Protein AF-A0A7R9ZEH9-F1 (afdb_monomer_lite)

Sequence (355 aa):
QELGYTRFSLVLRGRNPCNYYGPHSRRFGGYYVSCRIKGDGIPRIDGCRQCGGRMRFTSAVNGKSIIVTDVLHWTFGNRHAYFSSPNATAAQINRKFVKSDEILVTLDDLGRKEDSLALAYVHGVDREFEDAGNDWLRAPGRARFGRAGRDFTVFTINARLKLQPGNTYFNRQYLITDQFLNMEDHANEWVDETVADMLTGNDFEGRLVEMWEEDGIIGVAFAKALGGNSTTCARGKSKCAGSSVPRPGMTPFFAITCGNRSYVGPDLYAFAPKRNSPDDPIRAYACAGEDDRMTRPTWTLLGYFPPSEDGCNGAMGTKLDSTFCELQEEEVSPQFSILDIFPDRMFTHFMTKPY

pLDDT: mean 81.78, std 18.18, range [24.39, 97.06]

Radius of gyration: 29.02 Å; chains: 1; bounding box: 63×48×96 Å

Secondary structure (DSSP, 8-state):
--B-B----EEB-SSS-EEE-HHHHHHHSS-EEEEEB--SS----B--S--SSEEEEEETTT--EEEE-EEEEEEETTTEEEEE-TT--HHHHHTT--TTPEEEEEEETS-BGGG-EEEEEE----HHHH-TT--SBSS--EEEEE-SSSSSPEEEEE--B-PPTT-EEEEE-EEEEEEGGGHHHHHHHHHTT-EEEEE-GGG----EEEEEEETTEEEEEE-SSTT------SSSEEEEEEESS--TT-EEEEEEEETTEEEEES-TTTTSPPPSSTTS---TTS-TTS-TTT---EEEEEEEE-TTSTT---EES-EE-TTTTS-------------------------PPP-

Foldseek 3Di:
DAADFDFDWWFFADFLQKAWDVVCCVVPPATKIKGWTQLVPPPWDAKAAPPVFWKWKAWPVPRDIFIWRIWRTCADVSTITMTGGRPDHSVRVSVRDGHRTIITMGTPPNPDLQPDKDKDKQQADPVLVVDPPRPFAPDQWDWDWDPQLDPDIDTDTRRRTPDDAQKDKDWDMDIDIDRPVCCVVVSVVCRVVIDIDIHHNVNDQKWKKWWFDDPLEIEIFTAPDRVYDDTAFQDGDTQFIAIQGGDHQWAWWKWKDWPQKTKIARDLLPQFADDPDPSHDGPSQAGHPDDSVPIGMDMDTRHITRCPDGSRDMDIRRHYDHCRRPHPPPPPPDPDDDDDDDDDDDDDDDDDDDD

Structure (mmCIF, N/CA/C/O backbone):
data_AF-A0A7R9ZEH9-F1
#
_entry.id   AF-A0A7R9ZEH9-F1
#
loop_
_atom_site.group_PDB
_atom_site.id
_atom_site.type_symbol
_atom_site.label_atom_id
_atom_site.label_alt_id
_atom_site.label_comp_id
_atom_site.label_asym_id
_atom_site.label_entity_id
_atom_site.label_seq_id
_atom_site.pdbx_PDB_ins_code
_atom_site.Cartn_x
_atom_site.Cartn_y
_atom_site.Cartn_z
_atom_site.occupancy
_atom_site.B_iso_or_equiv
_atom_site.auth_seq_id
_atom_site.auth_comp_id
_atom_site.auth_asym_id
_atom_site.auth_atom_id
_atom_site.pdbx_PDB_model_num
ATOM 1 N N . GLN A 1 1 ? -35.484 -1.238 14.347 1.00 39.81 1 GLN A N 1
ATOM 2 C CA . GLN A 1 1 ? -34.674 -0.236 13.630 1.00 39.81 1 GLN A CA 1
ATOM 3 C C . GLN A 1 1 ? -33.376 -0.099 14.393 1.00 39.81 1 GLN A C 1
ATOM 5 O O . GLN A 1 1 ? -33.379 0.461 15.483 1.00 39.81 1 GLN A O 1
ATOM 10 N N . GLU A 1 2 ? -32.318 -0.728 13.894 1.00 39.00 2 GLU A N 1
ATOM 11 C CA . GLU A 1 2 ? -30.988 -0.639 14.495 1.00 39.00 2 GLU A CA 1
ATOM 12 C C . GLU A 1 2 ? -30.241 0.522 13.833 1.00 39.00 2 GLU A C 1
ATOM 14 O O . GLU A 1 2 ? -30.048 0.541 12.621 1.00 39.00 2 GLU A O 1
ATOM 19 N N . LEU A 1 3 ? -29.893 1.530 14.630 1.00 45.69 3 LEU A N 1
ATOM 20 C CA . LEU A 1 3 ? -29.057 2.656 14.212 1.00 45.69 3 LEU A CA 1
ATOM 21 C C . LEU A 1 3 ? -27.597 2.175 14.097 1.00 45.69 3 LEU A C 1
ATOM 23 O O . LEU A 1 3 ? -27.211 1.227 14.784 1.00 45.69 3 LEU A O 1
ATOM 27 N N . GLY A 1 4 ? -26.812 2.802 13.213 1.00 44.38 4 GLY A N 1
ATOM 28 C CA . GLY A 1 4 ? -25.451 2.397 12.825 1.00 44.38 4 GLY A CA 1
ATOM 29 C C . GLY A 1 4 ? -24.574 1.824 13.954 1.00 44.38 4 GLY A C 1
ATOM 30 O O . GLY A 1 4 ? -24.417 2.408 15.030 1.00 44.38 4 GLY A O 1
ATOM 31 N N . TYR A 1 5 ? -23.982 0.657 13.694 1.00 49.50 5 TYR A N 1
ATOM 32 C CA . TYR A 1 5 ? -23.158 -0.096 14.638 1.00 49.50 5 TYR A CA 1
ATOM 33 C C . TYR A 1 5 ? -21.678 0.180 14.373 1.00 49.50 5 TYR A C 1
ATOM 35 O O . TYR A 1 5 ? -21.182 -0.066 13.286 1.00 49.50 5 TYR A O 1
ATOM 43 N N . THR A 1 6 ? -20.932 0.610 15.385 1.00 49.91 6 THR A N 1
ATOM 44 C CA . THR A 1 6 ? -19.481 0.393 15.401 1.00 49.91 6 THR A CA 1
ATOM 45 C C . THR A 1 6 ? -19.237 -0.658 16.465 1.00 49.91 6 THR A C 1
ATOM 47 O O . THR A 1 6 ? -19.234 -0.344 17.654 1.00 49.91 6 THR A O 1
ATOM 50 N N . ARG A 1 7 ? -19.064 -1.924 16.062 1.00 53.53 7 ARG A N 1
ATOM 51 C CA . ARG A 1 7 ? -18.797 -3.008 17.014 1.00 53.53 7 ARG A CA 1
ATOM 52 C C . ARG A 1 7 ? -17.372 -2.874 17.543 1.00 53.53 7 ARG A C 1
ATOM 54 O O . ARG A 1 7 ? -16.415 -3.360 16.952 1.00 53.53 7 ARG A O 1
ATOM 61 N N . PHE A 1 8 ? -17.241 -2.195 18.672 1.00 61.94 8 PHE A N 1
ATOM 62 C CA . PHE A 1 8 ? -16.008 -2.131 19.440 1.00 61.94 8 PHE A CA 1
ATOM 63 C C . PHE A 1 8 ? -16.160 -2.985 20.694 1.00 61.94 8 PHE A C 1
ATOM 65 O O . PHE A 1 8 ? -17.039 -2.705 21.501 1.00 61.94 8 PHE A O 1
ATOM 72 N N . SER A 1 9 ? -15.321 -4.012 20.838 1.00 65.06 9 SER A N 1
ATOM 73 C CA . SER A 1 9 ? -15.362 -4.956 21.956 1.00 65.06 9 SER A CA 1
ATOM 74 C C . SER A 1 9 ? -14.390 -4.539 23.057 1.00 65.06 9 SER A C 1
ATOM 76 O O . SER A 1 9 ? -13.172 -4.547 22.870 1.00 65.06 9 SER A O 1
ATOM 78 N N . LEU A 1 10 ? -14.919 -4.181 24.229 1.00 74.88 10 LEU A N 1
ATOM 79 C CA . LEU A 1 10 ? -14.122 -4.035 25.449 1.00 74.88 10 LEU A CA 1
ATOM 80 C C . LEU A 1 10 ? -14.460 -5.161 26.412 1.00 74.88 10 LEU A C 1
ATOM 82 O O . LEU A 1 10 ? -15.566 -5.198 26.945 1.00 74.88 10 LEU A O 1
ATOM 86 N N . VAL A 1 11 ? -13.489 -6.030 26.688 1.00 81.81 11 VAL A N 1
ATOM 87 C CA . VAL A 1 11 ? -13.649 -7.096 27.682 1.00 81.81 11 VAL A CA 1
ATOM 88 C C . VAL A 1 11 ? -13.309 -6.558 29.068 1.00 81.81 11 VAL A C 1
ATOM 90 O O . VAL A 1 11 ? -12.169 -6.168 29.332 1.00 81.81 11 VAL A O 1
ATOM 93 N N . LEU A 1 12 ? -14.281 -6.538 29.977 1.00 85.44 12 LEU A N 1
ATOM 94 C CA . LEU A 1 12 ? -14.109 -5.979 31.319 1.00 85.44 12 LEU A CA 1
ATOM 95 C C . LEU A 1 12 ? -13.330 -6.898 32.265 1.00 85.44 12 LEU A C 1
ATOM 97 O O . LEU A 1 12 ? -13.476 -8.121 32.260 1.00 85.44 12 LEU A O 1
ATOM 101 N N . ARG A 1 13 ? -12.522 -6.306 33.155 1.00 87.00 13 ARG A N 1
ATOM 102 C CA . ARG A 1 13 ? -11.694 -7.039 34.124 1.00 87.00 13 ARG A CA 1
ATOM 103 C C . ARG A 1 13 ? -12.063 -6.717 35.573 1.00 87.00 13 ARG A C 1
ATOM 105 O O . ARG A 1 13 ? -12.029 -5.572 36.010 1.00 87.00 13 ARG A O 1
ATOM 112 N N . GLY A 1 14 ? -12.262 -7.772 36.363 1.00 83.81 14 GLY A N 1
ATOM 113 C CA . GLY A 1 14 ? -12.563 -7.686 37.796 1.00 83.81 14 GLY A CA 1
ATOM 114 C C . GLY A 1 14 ? -14.065 -7.679 38.088 1.00 83.81 14 GLY A C 1
ATOM 115 O O . GLY A 1 14 ? -14.869 -7.448 37.198 1.00 83.81 14 GLY A O 1
ATOM 116 N N . ARG A 1 15 ? -14.442 -7.980 39.338 1.00 81.62 15 ARG A N 1
ATOM 117 C CA . ARG A 1 15 ? -15.852 -8.128 39.755 1.00 81.62 15 ARG A CA 1
ATOM 118 C C . ARG A 1 15 ? -16.632 -6.806 39.729 1.00 81.62 15 ARG A C 1
ATOM 120 O O . ARG A 1 15 ? -17.812 -6.816 39.424 1.00 81.62 15 ARG A O 1
ATOM 127 N N . ASN A 1 16 ? -15.950 -5.698 40.017 1.00 89.88 16 ASN A N 1
ATOM 128 C CA . ASN A 1 16 ? -16.455 -4.328 39.918 1.00 89.88 16 ASN A CA 1
ATOM 129 C C . ASN A 1 16 ? -15.521 -3.554 38.982 1.00 89.88 16 ASN A C 1
ATOM 131 O O . ASN A 1 16 ? -14.601 -2.874 39.454 1.00 89.88 16 ASN A O 1
ATOM 135 N N . PRO A 1 17 ? -15.651 -3.759 37.663 1.00 90.50 17 PRO A N 1
ATOM 136 C CA . PRO A 1 17 ? -14.666 -3.265 36.712 1.00 90.50 17 PRO A CA 1
ATOM 137 C C . PRO A 1 17 ? -14.619 -1.735 36.665 1.00 90.50 17 PRO A C 1
ATOM 139 O O . PRO A 1 17 ? -13.559 -1.178 36.385 1.00 90.50 17 PRO A O 1
ATOM 142 N N . CYS A 1 18 ? -15.722 -1.056 36.981 1.00 95.44 18 CYS A N 1
ATOM 143 C CA . CYS A 1 18 ? -15.890 0.378 36.795 1.00 95.44 18 CYS A CA 1
ATOM 144 C C . CYS A 1 18 ? -15.880 1.164 38.111 1.00 95.44 18 CYS A C 1
ATOM 146 O O . CYS A 1 18 ? -16.493 0.762 39.097 1.00 95.44 18 CYS A O 1
ATOM 148 N N . ASN A 1 19 ? -15.207 2.316 38.120 1.00 96.75 19 ASN A N 1
ATOM 149 C CA . ASN A 1 19 ? -15.108 3.219 39.267 1.00 96.75 19 ASN A CA 1
ATOM 150 C C . ASN A 1 19 ? -15.307 4.671 38.834 1.00 96.75 19 ASN A C 1
ATOM 152 O O . ASN A 1 19 ? -14.905 5.052 37.736 1.00 96.75 19 ASN A O 1
ATOM 156 N N . TYR A 1 20 ? -15.884 5.492 39.713 1.00 97.06 20 TYR A N 1
ATOM 157 C CA . TYR A 1 20 ? -15.927 6.939 39.509 1.00 97.06 20 TYR A CA 1
ATOM 158 C C . TYR A 1 20 ? -14.506 7.496 39.400 1.00 97.06 20 TYR A C 1
ATOM 160 O O . TYR A 1 20 ? -13.636 7.152 40.203 1.00 97.06 20 TYR A O 1
ATOM 168 N N . TYR A 1 21 ? -14.275 8.370 38.423 1.00 96.69 21 TYR A N 1
ATOM 169 C CA . TYR A 1 21 ? -12.975 8.984 38.205 1.00 96.69 21 TYR A CA 1
ATOM 170 C C . TYR A 1 21 ? -13.051 10.502 38.385 1.00 96.69 21 TYR A C 1
ATOM 172 O O . TYR A 1 21 ? -13.302 11.274 37.454 1.00 96.69 21 TYR A O 1
ATOM 180 N N . GLY A 1 22 ? -12.812 10.927 39.627 1.00 95.75 22 GLY A N 1
ATOM 181 C CA . GLY A 1 22 ? -12.873 12.327 40.048 1.00 95.75 22 GLY A CA 1
ATOM 182 C C . GLY A 1 22 ? -11.987 13.295 39.253 1.00 95.75 22 GLY A C 1
ATOM 183 O O . GLY A 1 22 ? -12.473 14.375 38.920 1.00 95.75 22 GLY A O 1
ATOM 184 N N . PRO A 1 23 ? -10.729 12.958 38.899 1.00 95.69 23 PRO A N 1
ATOM 185 C CA . PRO A 1 23 ? -9.875 13.874 38.144 1.00 95.69 23 PRO A CA 1
ATOM 186 C C . PRO A 1 23 ? -10.472 14.308 36.798 1.00 95.69 23 PRO A C 1
ATOM 188 O O . PRO A 1 23 ? -10.490 15.501 36.508 1.00 95.69 23 PRO A O 1
ATOM 191 N N . HIS A 1 24 ? -11.017 13.378 36.004 1.00 93.31 24 HIS A N 1
ATOM 192 C CA . HIS A 1 24 ? -11.667 13.728 34.732 1.00 93.31 24 HIS A CA 1
ATOM 193 C C . HIS A 1 24 ? -13.015 14.411 34.941 1.00 93.31 24 HIS A C 1
ATOM 195 O O . HIS A 1 24 ? -13.296 15.390 34.261 1.00 93.31 24 HIS A O 1
ATOM 201 N N . SER A 1 25 ? -13.796 13.962 35.924 1.00 93.19 25 SER A N 1
ATOM 202 C CA . SER A 1 25 ? -15.087 14.578 36.257 1.00 93.19 25 SER A CA 1
ATOM 203 C C . SER A 1 25 ? -14.951 16.062 36.598 1.00 93.19 25 SER A C 1
ATOM 205 O O . SER A 1 25 ? -15.697 16.890 36.086 1.00 93.19 25 SER A O 1
ATOM 207 N N . ARG A 1 26 ? -13.927 16.422 37.382 1.00 95.38 26 ARG A N 1
ATOM 208 C CA . ARG A 1 26 ? -13.612 17.826 37.685 1.00 95.38 26 ARG A CA 1
ATOM 209 C C . ARG A 1 26 ? -13.072 18.588 36.479 1.00 95.38 26 ARG A C 1
ATOM 211 O O . ARG A 1 26 ? -13.427 19.742 36.291 1.00 95.38 26 ARG A O 1
ATOM 218 N N . ARG A 1 27 ? -12.193 17.965 35.688 1.00 93.88 27 ARG A N 1
ATOM 219 C CA . ARG A 1 27 ? -11.516 18.633 34.566 1.00 93.88 27 ARG A CA 1
ATOM 220 C C . ARG A 1 27 ? -12.441 18.914 33.384 1.00 93.88 27 ARG A C 1
ATOM 222 O O . ARG A 1 27 ? -12.268 19.931 32.727 1.00 93.88 27 ARG A O 1
ATOM 229 N N . PHE A 1 28 ? -13.349 17.993 33.080 1.00 88.50 28 PHE A N 1
ATOM 230 C CA . PHE A 1 28 ? -14.146 18.030 31.853 1.00 88.50 28 PHE A CA 1
ATOM 231 C C . PHE A 1 28 ? -15.621 18.351 32.091 1.00 88.50 28 PHE A C 1
ATOM 233 O O . PHE A 1 28 ? -16.332 18.590 31.125 1.00 88.50 28 PHE A O 1
ATOM 240 N N . GLY A 1 29 ? -16.068 18.388 33.350 1.00 88.56 29 GLY A N 1
ATOM 241 C CA . GLY A 1 29 ? -17.475 18.570 33.693 1.00 88.56 29 GLY A CA 1
ATOM 242 C C . GLY A 1 29 ? -18.297 17.315 33.386 1.00 88.56 29 GLY A C 1
ATOM 243 O O . GLY A 1 29 ? -18.241 16.763 32.293 1.00 88.56 29 GLY A O 1
ATOM 244 N N . GLY A 1 30 ? -19.056 16.832 34.370 1.00 90.50 30 GLY A N 1
ATOM 245 C CA . GLY A 1 30 ? -19.877 15.622 34.244 1.00 90.50 30 GLY A CA 1
ATOM 246 C C . GLY A 1 30 ? -19.336 14.422 35.023 1.00 90.50 30 GLY A C 1
ATOM 247 O O . GLY A 1 30 ? -18.358 14.523 35.766 1.00 90.50 30 GLY A O 1
ATOM 248 N N . TYR A 1 31 ? -20.010 13.278 34.892 1.00 95.06 31 TYR A N 1
ATOM 249 C CA . TYR A 1 31 ? -19.711 12.069 35.659 1.00 95.06 31 TYR A CA 1
ATOM 250 C C . TYR A 1 31 ? -18.888 11.083 34.828 1.00 95.06 31 TYR A C 1
ATOM 252 O O . TYR A 1 31 ? -19.424 10.336 34.008 1.00 95.06 31 TYR A O 1
ATOM 260 N N . TYR A 1 32 ? -17.575 11.065 35.058 1.00 95.56 32 TYR A N 1
ATOM 261 C CA . TYR A 1 32 ? -16.664 10.168 34.355 1.00 95.56 32 TYR A CA 1
ATOM 262 C C . TYR A 1 32 ? -16.384 8.897 35.142 1.00 95.56 32 TYR A C 1
ATOM 264 O O . TYR A 1 32 ? -16.193 8.894 36.363 1.00 95.56 32 TYR A O 1
ATOM 272 N N . VAL A 1 33 ? -16.292 7.807 34.395 1.00 96.44 33 VAL A N 1
ATOM 273 C CA . VAL A 1 33 ? -16.077 6.458 34.894 1.00 96.44 33 VAL A CA 1
ATOM 274 C C . VAL A 1 33 ? -14.813 5.897 34.261 1.00 96.44 33 VAL A C 1
ATOM 276 O O . VAL A 1 33 ? -14.546 6.109 33.080 1.00 96.44 33 VAL A O 1
ATOM 279 N N . SER A 1 34 ? -14.021 5.191 35.064 1.00 95.81 34 SER A N 1
ATOM 280 C CA . SER A 1 34 ? -12.896 4.381 34.612 1.00 95.81 34 SER A CA 1
ATOM 281 C C . SER A 1 34 ? -13.247 2.910 34.768 1.00 95.81 34 SER A C 1
ATOM 283 O O . SER A 1 34 ? -13.456 2.450 35.892 1.00 95.81 34 SER A O 1
ATOM 285 N N . CYS A 1 35 ? -13.291 2.172 33.663 1.00 94.69 35 CYS A N 1
ATOM 286 C CA . CYS A 1 35 ? -13.505 0.730 33.661 1.00 94.69 35 CYS A CA 1
ATOM 287 C C . CYS A 1 35 ? -12.208 -0.005 33.338 1.00 94.69 35 CYS A C 1
ATOM 289 O O . CYS A 1 35 ? -11.521 0.325 32.373 1.00 94.69 35 CYS A O 1
ATOM 291 N N . ARG A 1 36 ? -11.869 -1.010 34.145 1.00 93.31 36 ARG A N 1
ATOM 292 C CA . ARG A 1 36 ? -10.743 -1.911 33.889 1.00 93.31 36 ARG A CA 1
ATOM 293 C C . ARG A 1 36 ? -11.098 -2.840 32.736 1.00 93.31 36 ARG A C 1
ATOM 295 O O . ARG A 1 36 ? -12.122 -3.517 32.790 1.00 93.31 36 ARG A O 1
ATOM 302 N N . ILE A 1 37 ? -10.222 -2.905 31.745 1.00 90.50 37 ILE A N 1
ATOM 303 C CA . ILE A 1 37 ? -10.382 -3.718 30.537 1.00 90.50 37 ILE A CA 1
ATOM 304 C C . ILE A 1 37 ? -9.218 -4.702 30.390 1.00 90.50 37 ILE A C 1
ATOM 306 O O . ILE A 1 37 ? -8.135 -4.505 30.951 1.00 90.50 37 ILE A O 1
ATOM 310 N N . LYS A 1 38 ? -9.436 -5.777 29.636 1.00 84.81 38 LYS A N 1
ATOM 311 C CA . LYS A 1 38 ? -8.389 -6.673 29.149 1.00 84.81 38 LYS A CA 1
ATOM 312 C C . LYS A 1 38 ? -7.781 -6.035 27.896 1.00 84.81 38 LYS A C 1
ATOM 314 O O . LYS A 1 38 ? -8.331 -6.168 26.814 1.00 84.81 38 LYS A O 1
ATOM 319 N N . GLY A 1 39 ? -6.694 -5.281 28.050 1.00 66.50 39 GLY A N 1
ATOM 320 C CA . GLY A 1 39 ? -6.054 -4.577 26.930 1.00 66.50 39 GLY A CA 1
ATOM 321 C C . GLY A 1 39 ? -4.953 -5.369 26.232 1.00 66.50 39 GLY A C 1
ATOM 322 O O . GLY A 1 39 ? -4.014 -4.764 25.718 1.00 66.50 39 GLY A O 1
ATOM 323 N N . ASP A 1 40 ? -5.035 -6.700 26.231 1.00 63.84 40 ASP A N 1
ATOM 324 C CA . ASP A 1 40 ? -4.075 -7.525 25.500 1.00 63.84 40 ASP A CA 1
ATOM 325 C C . ASP A 1 40 ? -4.261 -7.260 23.998 1.00 63.84 40 ASP A C 1
ATOM 327 O O . ASP A 1 40 ? -5.307 -7.559 23.430 1.00 63.84 40 ASP A O 1
ATOM 331 N N . GLY A 1 41 ? -3.265 -6.635 23.366 1.00 53.53 41 GLY A N 1
ATOM 332 C CA . GLY A 1 41 ? -3.224 -6.424 21.915 1.00 53.53 41 GLY A CA 1
ATOM 333 C C . GLY A 1 41 ? -4.013 -5.229 21.365 1.00 53.53 41 GLY A C 1
ATOM 334 O O . GLY A 1 41 ? -3.891 -4.953 20.174 1.00 53.53 41 GLY A O 1
ATOM 335 N N . ILE A 1 42 ? -4.761 -4.477 22.183 1.00 55.16 42 ILE A N 1
ATOM 336 C CA . ILE A 1 42 ? -5.510 -3.309 21.688 1.00 55.16 42 ILE A CA 1
ATOM 337 C C . ILE A 1 42 ? -4.588 -2.075 21.698 1.00 55.16 42 ILE A C 1
ATOM 339 O O . ILE A 1 42 ? -4.099 -1.703 22.771 1.00 55.16 42 ILE A O 1
ATOM 343 N N . PRO A 1 43 ? -4.327 -1.423 20.546 1.00 57.16 43 PRO A N 1
ATOM 344 C CA . PRO A 1 43 ? -3.528 -0.201 20.507 1.00 57.16 43 PRO A CA 1
ATOM 345 C C . PRO A 1 43 ? -4.187 0.899 21.344 1.00 57.16 43 PRO A C 1
ATOM 347 O O . PRO A 1 43 ? -5.381 0.841 21.642 1.00 57.16 43 PRO A O 1
ATOM 350 N N . ARG A 1 44 ? -3.421 1.929 21.718 1.00 64.44 44 ARG A N 1
ATOM 351 C CA . ARG A 1 44 ? -3.998 3.146 22.294 1.00 64.44 44 ARG A CA 1
ATOM 352 C C . ARG A 1 44 ? -4.921 3.774 21.250 1.00 64.44 44 ARG A C 1
ATOM 354 O O . ARG A 1 44 ? -4.442 4.330 20.268 1.00 64.44 44 ARG A O 1
ATOM 361 N N . ILE A 1 45 ? -6.223 3.687 21.480 1.00 64.12 45 ILE A N 1
ATOM 362 C CA . ILE A 1 45 ? -7.237 4.349 20.668 1.00 64.12 45 ILE A CA 1
ATOM 363 C C . ILE A 1 45 ? -7.680 5.558 21.485 1.00 64.12 45 ILE A C 1
ATOM 365 O O . ILE A 1 45 ? -8.247 5.427 22.581 1.00 64.12 45 ILE A O 1
ATOM 369 N N . ASP A 1 46 ? -7.341 6.745 20.986 1.00 68.00 46 ASP A N 1
ATOM 370 C CA . ASP A 1 46 ? -7.787 7.980 21.611 1.00 68.00 46 ASP A CA 1
ATOM 371 C C . ASP A 1 46 ? -9.316 8.021 21.588 1.00 68.00 46 ASP A C 1
ATOM 373 O O . ASP A 1 46 ? -9.966 7.584 20.638 1.00 68.00 46 ASP A O 1
ATOM 377 N N . GLY A 1 47 ? -9.896 8.463 22.700 1.00 72.12 47 GLY A N 1
ATOM 378 C CA . GLY A 1 47 ? -11.337 8.542 22.812 1.00 72.12 47 GLY A CA 1
ATOM 379 C C . GLY A 1 47 ? -11.915 9.622 21.904 1.00 72.12 47 GLY A C 1
ATOM 380 O O . GLY A 1 47 ? -11.211 10.492 21.390 1.00 72.12 47 GLY A O 1
ATOM 381 N N . CYS A 1 48 ? -13.224 9.574 21.734 1.00 74.81 48 CYS A N 1
ATOM 382 C CA . CYS A 1 48 ? -13.960 10.559 20.978 1.00 74.81 48 CYS A CA 1
ATOM 383 C C . CYS A 1 48 ? -14.714 11.495 21.944 1.00 74.81 48 CYS A C 1
ATOM 385 O O . CYS A 1 48 ? -15.619 11.085 22.672 1.00 74.81 48 CYS A O 1
ATOM 387 N N . ARG A 1 49 ? -14.273 12.762 21.986 1.00 72.50 49 ARG A N 1
ATOM 388 C CA . ARG A 1 49 ? -14.798 13.821 22.878 1.00 72.50 49 ARG A CA 1
ATOM 389 C C . ARG A 1 49 ? -15.891 14.685 22.246 1.00 72.50 49 ARG A C 1
ATOM 391 O O . ARG A 1 49 ? -16.429 15.562 22.901 1.00 72.50 49 ARG A O 1
ATOM 398 N N . GLN A 1 50 ? -16.120 14.514 20.947 1.00 66.12 50 GLN A N 1
ATOM 399 C CA . GLN A 1 50 ? -17.040 15.317 20.142 1.00 66.12 50 GLN A CA 1
ATOM 400 C C . GLN A 1 50 ? -17.698 14.433 19.080 1.00 66.12 50 GLN A C 1
ATOM 402 O O . GLN A 1 50 ? -17.768 14.800 17.914 1.00 66.12 50 GLN A O 1
ATOM 407 N N . CYS A 1 51 ? -18.154 13.236 19.452 1.00 62.66 51 CYS A N 1
ATOM 408 C CA . CYS A 1 51 ? -18.693 12.276 18.479 1.00 62.66 51 CYS A CA 1
ATOM 409 C C . CYS A 1 51 ? -20.004 12.721 17.828 1.00 62.66 51 CYS A C 1
ATOM 411 O O . CYS A 1 51 ? -20.576 11.956 17.061 1.00 62.66 51 CYS A O 1
ATOM 413 N N . GLY A 1 52 ? -20.521 13.904 18.172 1.00 57.91 52 GLY A N 1
ATOM 414 C CA . GLY A 1 52 ? -21.774 14.453 17.659 1.00 57.91 52 GLY A CA 1
ATOM 415 C C . GLY A 1 52 ? -23.032 13.717 18.133 1.00 57.91 52 GLY A C 1
ATOM 416 O O . GLY A 1 52 ? -24.083 14.341 18.194 1.00 57.91 52 GLY A O 1
ATOM 417 N N . GLY A 1 53 ? -22.930 12.441 18.525 1.00 67.38 53 GLY A N 1
ATOM 418 C CA . GLY A 1 53 ? -24.045 11.579 18.922 1.00 67.38 53 GLY A CA 1
ATOM 419 C C . GLY A 1 53 ? -23.904 10.970 20.319 1.00 67.38 53 GLY A C 1
ATOM 420 O O . GLY A 1 53 ? -22.811 10.871 20.883 1.00 67.38 53 GLY A O 1
ATOM 421 N N . ARG A 1 54 ? -25.040 10.545 20.887 1.00 81.19 54 ARG A N 1
ATOM 422 C CA . ARG A 1 54 ? -25.077 9.776 22.142 1.00 81.19 54 ARG A CA 1
ATOM 423 C C . ARG A 1 54 ? -24.652 8.346 21.837 1.00 81.19 54 ARG A C 1
ATOM 425 O O . ARG A 1 54 ? -25.207 7.716 20.954 1.00 81.19 54 ARG A O 1
ATOM 432 N N . MET A 1 55 ? -23.693 7.804 22.572 1.00 85.94 55 MET A N 1
ATOM 433 C CA . MET A 1 55 ? -23.352 6.388 22.481 1.00 85.94 55 MET A CA 1
ATOM 434 C C . MET A 1 55 ? -24.181 5.576 23.471 1.00 85.94 55 MET A C 1
ATOM 436 O O . MET A 1 55 ? -24.536 6.038 24.557 1.00 85.94 55 MET A O 1
ATOM 440 N N . ARG A 1 56 ? -24.427 4.320 23.132 1.00 88.75 56 ARG A N 1
ATOM 441 C CA . ARG A 1 56 ? -25.037 3.331 24.005 1.00 88.75 56 ARG A CA 1
ATOM 442 C C . ARG A 1 56 ? -24.114 2.132 24.115 1.00 88.75 56 ARG A C 1
ATOM 444 O O . ARG A 1 56 ? -23.762 1.497 23.126 1.00 88.75 56 ARG A O 1
ATOM 451 N N . PHE A 1 57 ? -23.691 1.861 25.342 1.00 91.75 57 PHE A N 1
ATOM 452 C CA . PHE A 1 57 ? -22.863 0.709 25.681 1.00 91.75 57 PHE A CA 1
ATOM 453 C C . PHE A 1 57 ? -23.797 -0.381 26.187 1.00 91.75 57 PHE A C 1
ATOM 455 O O . PHE A 1 57 ? -24.543 -0.129 27.132 1.00 91.75 57 PHE A O 1
ATOM 462 N N . THR A 1 58 ? -23.752 -1.567 25.593 1.00 91.81 58 THR A N 1
ATOM 463 C CA . THR A 1 58 ? -24.647 -2.696 25.879 1.00 91.81 58 THR A CA 1
ATOM 464 C C . THR A 1 58 ? -23.819 -3.921 26.250 1.00 91.81 58 THR A C 1
ATOM 466 O O . THR A 1 58 ? -22.848 -4.231 25.572 1.00 91.81 58 THR A O 1
ATOM 469 N N . SER A 1 59 ? -24.159 -4.618 27.335 1.00 90.88 59 SER A N 1
ATOM 470 C CA . SER A 1 59 ? -23.500 -5.886 27.680 1.00 90.88 59 SER A CA 1
ATOM 471 C C . SER A 1 59 ? -23.911 -6.963 26.677 1.00 90.88 59 SER A C 1
ATOM 473 O O . SER A 1 59 ? -25.104 -7.236 26.533 1.00 90.88 59 SER A O 1
ATOM 475 N N . ALA A 1 60 ? -22.940 -7.604 26.024 1.00 86.38 60 ALA A N 1
ATOM 476 C CA . ALA A 1 60 ? -23.193 -8.730 25.124 1.00 86.38 60 ALA A CA 1
ATOM 477 C C . ALA A 1 60 ? -23.819 -9.937 25.847 1.00 86.38 60 ALA A C 1
ATOM 479 O O . ALA A 1 60 ? -24.508 -10.740 25.229 1.00 86.38 60 ALA A O 1
ATOM 480 N N . VAL A 1 61 ? -23.600 -10.060 27.161 1.00 87.62 61 VAL A N 1
ATOM 481 C CA . VAL A 1 61 ? -24.050 -11.214 27.953 1.00 87.62 61 VAL A CA 1
ATOM 482 C C . VAL A 1 61 ? -25.519 -11.103 28.350 1.00 87.62 61 VAL A C 1
ATOM 484 O O . VAL A 1 61 ? -26.226 -12.105 28.384 1.00 87.62 61 VAL A O 1
ATOM 487 N N . ASN A 1 62 ? -25.988 -9.902 28.697 1.00 91.00 62 ASN A N 1
ATOM 488 C CA . ASN A 1 62 ? -27.322 -9.726 29.286 1.00 91.00 62 ASN A CA 1
ATOM 489 C C . ASN A 1 62 ? -28.177 -8.629 28.630 1.00 91.00 62 ASN A C 1
ATOM 491 O O . ASN A 1 62 ? -29.278 -8.355 29.110 1.00 91.00 62 ASN A O 1
ATOM 495 N N . GLY A 1 63 ? -27.677 -7.967 27.584 1.00 90.88 63 GLY A N 1
ATOM 496 C CA . GLY A 1 63 ? -28.399 -6.941 26.828 1.00 90.88 63 GLY A CA 1
ATOM 497 C C . GLY A 1 63 ? -28.661 -5.631 27.580 1.00 90.88 63 GLY A C 1
ATOM 498 O O . GLY A 1 63 ? -29.278 -4.718 27.031 1.00 90.88 63 GLY A O 1
ATOM 499 N N . LYS A 1 64 ? -28.213 -5.479 28.834 1.00 94.19 64 LYS A N 1
ATOM 500 C CA . LYS A 1 64 ? -28.407 -4.235 29.593 1.00 94.19 64 LYS A CA 1
ATOM 501 C C . LYS A 1 64 ? -27.481 -3.153 29.062 1.00 94.19 64 LYS A C 1
ATOM 503 O O . LYS A 1 64 ? -26.292 -3.393 28.862 1.00 94.19 64 LYS A O 1
ATOM 508 N N . SER A 1 65 ? -28.011 -1.938 28.930 1.00 93.69 65 SER A N 1
ATOM 509 C CA . SER A 1 65 ? -27.261 -0.818 28.366 1.00 93.69 65 SER A CA 1
ATOM 510 C C . SER A 1 65 ? -27.161 0.410 29.272 1.00 93.69 65 SER A C 1
ATOM 512 O O . SER A 1 65 ? -27.934 0.583 30.223 1.00 93.69 65 SER A O 1
ATOM 514 N N . ILE A 1 66 ? -26.190 1.273 28.981 1.00 94.06 66 ILE A N 1
ATOM 515 C CA . ILE A 1 66 ? -26.042 2.628 29.525 1.00 94.06 66 ILE A CA 1
ATOM 516 C C . ILE A 1 66 ? -25.839 3.621 28.384 1.00 94.06 66 ILE A C 1
ATOM 518 O O . ILE A 1 66 ? -25.350 3.252 27.319 1.00 94.06 66 ILE A O 1
ATOM 522 N N . ILE A 1 67 ? -26.176 4.882 28.641 1.00 91.31 67 ILE A N 1
ATOM 523 C CA . ILE A 1 67 ? -25.850 5.987 27.742 1.00 91.31 67 ILE A CA 1
ATOM 524 C C . ILE A 1 67 ? -24.473 6.528 28.108 1.00 91.31 67 ILE A C 1
ATOM 526 O O . ILE A 1 67 ? -24.179 6.739 29.286 1.00 91.31 67 ILE A O 1
ATOM 530 N N . VAL A 1 68 ? -23.662 6.765 27.086 1.00 91.38 68 VAL A N 1
ATOM 531 C CA . VAL A 1 68 ? -22.322 7.332 27.150 1.00 91.38 68 VAL A CA 1
ATOM 532 C C . VAL A 1 68 ? -22.283 8.543 26.227 1.00 91.38 68 VAL A C 1
ATOM 534 O O . VAL A 1 68 ? -22.633 8.438 25.059 1.00 91.38 68 VAL A O 1
ATOM 537 N N . THR A 1 69 ? -21.894 9.709 26.733 1.00 88.81 69 THR A N 1
ATOM 538 C CA . THR A 1 69 ? -21.837 10.932 25.904 1.00 88.81 69 THR A CA 1
ATOM 539 C C . THR A 1 69 ? -20.458 11.162 25.322 1.00 88.81 69 THR A C 1
ATOM 541 O O . THR A 1 69 ? -20.334 11.615 24.194 1.00 88.81 69 THR A O 1
ATOM 544 N N . ASP A 1 70 ? -19.426 10.791 26.075 1.00 89.19 70 ASP A N 1
ATOM 545 C CA . ASP A 1 70 ? -18.041 11.087 25.740 1.00 89.19 70 ASP A CA 1
ATOM 546 C C . ASP A 1 70 ? -17.172 9.896 26.090 1.00 89.19 70 ASP A C 1
ATOM 548 O O . ASP A 1 70 ? -17.319 9.307 27.163 1.00 89.19 70 ASP A O 1
ATOM 552 N N . VAL A 1 71 ? -16.205 9.584 25.237 1.00 90.38 71 VAL A N 1
ATOM 553 C CA . VAL A 1 71 ? -15.133 8.652 25.577 1.00 90.38 71 VAL A CA 1
ATOM 554 C C . VAL A 1 71 ? -13.837 9.439 25.559 1.00 90.38 71 VAL A C 1
ATOM 556 O O . VAL A 1 71 ? -13.442 9.975 24.534 1.00 90.38 71 VAL A O 1
ATOM 559 N N . LEU A 1 72 ? -13.155 9.547 26.698 1.00 88.81 72 LEU A N 1
ATOM 560 C CA . LEU A 1 72 ? -11.852 10.219 26.759 1.00 88.81 72 LEU A CA 1
ATOM 561 C C . LEU A 1 72 ? -10.750 9.311 26.234 1.00 88.81 72 LEU A C 1
ATOM 563 O O . LEU A 1 72 ? -9.852 9.769 25.531 1.00 88.81 72 LEU A O 1
ATOM 567 N N . HIS A 1 73 ? -10.835 8.028 26.579 1.00 87.56 73 HIS A N 1
ATOM 568 C CA . HIS A 1 73 ? -9.882 7.012 26.165 1.00 87.56 73 HIS A CA 1
ATOM 569 C C . HIS A 1 73 ? -10.604 5.676 26.041 1.00 87.56 73 HIS A C 1
ATOM 571 O O . HIS A 1 73 ? -11.192 5.212 27.019 1.00 87.56 73 HIS A O 1
ATOM 577 N N . TRP A 1 74 ? -10.517 5.034 24.879 1.00 85.50 74 TRP A N 1
ATOM 578 C CA . TRP A 1 74 ? -10.961 3.647 24.740 1.00 85.50 74 TRP A CA 1
ATOM 579 C C . TRP A 1 74 ? -9.990 2.703 25.450 1.00 85.50 74 TRP A C 1
ATOM 581 O O . TRP A 1 74 ? -10.411 1.779 26.140 1.00 85.50 74 TRP A O 1
ATOM 591 N N . THR A 1 75 ? -8.688 2.989 25.339 1.00 85.94 75 THR A N 1
ATOM 592 C CA . THR A 1 75 ? -7.603 2.190 25.922 1.00 85.94 75 THR A CA 1
ATOM 593 C C . THR A 1 75 ? -6.472 3.082 26.449 1.00 85.94 75 THR A C 1
ATOM 595 O O . THR A 1 75 ? -5.493 3.402 25.779 1.00 85.94 75 THR A O 1
ATOM 598 N N . PHE A 1 76 ? -6.576 3.499 27.706 1.00 84.62 76 PHE A N 1
ATOM 599 C CA . PHE A 1 76 ? -5.515 4.218 28.404 1.00 84.62 76 PHE A CA 1
ATOM 600 C C . PHE A 1 76 ? -4.608 3.242 29.158 1.00 84.62 76 PHE A C 1
ATOM 602 O O . PHE A 1 76 ? -5.078 2.415 29.950 1.00 84.62 76 PHE A O 1
ATOM 609 N N . GLY A 1 77 ? -3.300 3.325 28.892 1.00 81.38 77 GLY A N 1
ATOM 610 C CA . GLY A 1 77 ? -2.296 2.436 29.485 1.00 81.38 77 GLY A CA 1
ATOM 611 C C . GLY A 1 77 ? -2.586 0.946 29.265 1.00 81.38 77 GLY A C 1
ATOM 612 O O . GLY A 1 77 ? -2.218 0.133 30.110 1.00 81.38 77 GLY A O 1
ATOM 613 N N . ASN A 1 78 ? -3.312 0.603 28.191 1.00 78.38 78 ASN A N 1
ATOM 614 C CA . ASN A 1 78 ? -3.777 -0.748 27.842 1.00 78.38 78 ASN A CA 1
ATOM 615 C C . ASN A 1 78 ? -4.562 -1.458 28.962 1.00 78.38 78 ASN A C 1
ATOM 617 O O . ASN A 1 78 ? -4.568 -2.683 29.056 1.00 78.38 78 ASN A O 1
ATOM 621 N N . ARG A 1 79 ? -5.180 -0.705 29.879 1.00 87.69 79 ARG A N 1
ATOM 622 C CA . ARG A 1 79 ? -5.844 -1.281 31.064 1.00 87.69 79 ARG A CA 1
ATOM 623 C C . ARG A 1 79 ? -7.153 -0.609 31.428 1.00 87.69 79 ARG A C 1
ATOM 625 O O . ARG A 1 79 ? -7.929 -1.200 32.178 1.00 87.69 79 ARG A O 1
ATOM 632 N N . HIS A 1 80 ? -7.403 0.598 30.929 1.00 90.50 80 HIS A N 1
ATOM 633 C CA . HIS A 1 80 ? -8.563 1.383 31.326 1.00 90.50 80 HIS A CA 1
ATOM 634 C C . HIS A 1 80 ? -9.289 1.993 30.132 1.00 90.50 80 HIS A C 1
ATOM 636 O O . HIS A 1 80 ? -8.659 2.598 29.271 1.00 90.50 80 HIS A O 1
ATOM 642 N N . ALA A 1 81 ? -10.615 1.910 30.146 1.00 91.88 81 ALA A N 1
ATOM 643 C CA . ALA A 1 81 ? -11.487 2.762 29.351 1.00 91.88 81 ALA A CA 1
ATOM 644 C C . ALA A 1 81 ? -12.014 3.901 30.234 1.00 91.88 81 ALA A C 1
ATOM 646 O O . ALA A 1 81 ? -12.346 3.676 31.401 1.00 91.88 81 ALA A O 1
ATOM 647 N N . TYR A 1 82 ? -12.085 5.114 29.690 1.00 93.44 82 TYR A N 1
ATOM 648 C CA . TYR A 1 82 ? -12.587 6.303 30.373 1.00 93.44 82 TYR A CA 1
ATOM 649 C C . TYR A 1 82 ? -13.704 6.937 29.564 1.00 93.44 82 TYR A C 1
ATOM 651 O O . TYR A 1 82 ? -13.471 7.364 28.433 1.00 93.44 82 TYR A O 1
ATOM 659 N N . PHE A 1 83 ? -14.881 7.061 30.163 1.00 93.75 83 PHE A N 1
ATOM 660 C CA . PHE A 1 83 ? -16.048 7.611 29.486 1.00 93.75 83 PHE A CA 1
ATOM 661 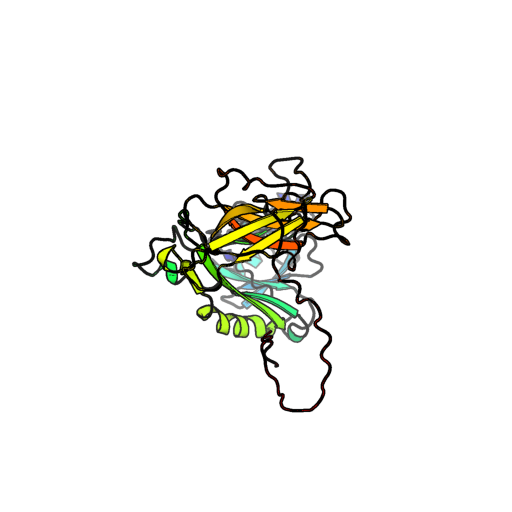C C . PHE A 1 83 ? -16.980 8.353 30.445 1.00 93.75 83 PHE A C 1
ATOM 663 O O . PHE A 1 83 ? -16.955 8.122 31.655 1.00 93.75 83 PHE A O 1
ATOM 670 N N . SER A 1 84 ? -17.768 9.271 29.897 1.00 94.06 84 SER A N 1
ATOM 671 C CA . SER A 1 84 ? -18.809 10.019 30.596 1.00 94.06 84 SER A CA 1
ATOM 672 C C . SER A 1 84 ? -20.112 9.231 30.577 1.00 94.06 84 SER A C 1
ATOM 674 O O . SER A 1 84 ? -20.524 8.729 29.534 1.00 94.06 84 SER A O 1
ATOM 676 N N . SER A 1 85 ? -20.766 9.126 31.729 1.00 93.31 85 SER A N 1
ATOM 677 C CA . SER A 1 85 ? -22.050 8.446 31.886 1.00 93.31 85 SER A CA 1
ATOM 678 C C . SER A 1 85 ? -23.024 9.388 32.594 1.00 93.31 85 SER A C 1
ATOM 680 O O . SER A 1 85 ? -23.023 9.448 33.827 1.00 93.31 85 SER A O 1
ATOM 682 N N . PRO A 1 86 ? -23.861 10.139 31.853 1.00 90.56 86 PRO A N 1
ATOM 683 C CA . PRO A 1 86 ? -24.725 11.157 32.452 1.00 90.56 86 PRO A CA 1
ATOM 684 C C . PRO A 1 86 ? -25.797 10.560 33.372 1.00 90.56 86 PRO A C 1
ATOM 686 O O . PRO A 1 86 ? -26.206 11.195 34.338 1.00 90.56 86 PRO A O 1
ATOM 689 N N . ASN A 1 87 ? -26.228 9.323 33.096 1.00 92.31 87 ASN A N 1
ATOM 690 C CA . ASN A 1 87 ? -27.419 8.727 33.709 1.00 92.31 87 ASN A CA 1
ATOM 691 C C . ASN A 1 87 ? -27.119 7.460 34.525 1.00 92.31 87 ASN A C 1
ATOM 693 O O . ASN A 1 87 ? -28.043 6.785 34.980 1.00 92.31 87 ASN A O 1
ATOM 697 N N . ALA A 1 88 ? -25.846 7.087 34.686 1.00 95.12 88 ALA A N 1
ATOM 698 C CA . ALA A 1 88 ? -25.473 5.920 35.478 1.00 95.12 88 ALA A CA 1
ATOM 699 C C . ALA A 1 88 ? -24.183 6.144 36.271 1.00 95.12 88 ALA A C 1
ATOM 701 O O . ALA A 1 88 ? -23.120 6.423 35.719 1.00 95.12 88 ALA A O 1
ATOM 702 N N . THR A 1 89 ? -24.281 5.935 37.580 1.00 96.56 89 THR A N 1
ATOM 703 C CA . THR A 1 89 ? -23.146 5.855 38.502 1.00 96.56 89 THR A CA 1
ATOM 704 C C . THR A 1 89 ? -22.305 4.605 38.251 1.00 96.56 89 THR A C 1
ATOM 706 O O . THR A 1 89 ? -22.801 3.601 37.738 1.00 96.56 89 THR A O 1
ATOM 709 N N . ALA A 1 90 ? -21.051 4.595 38.711 1.00 96.00 90 ALA A N 1
ATOM 710 C CA . ALA A 1 90 ? -20.189 3.413 38.614 1.00 96.00 90 ALA A CA 1
ATOM 711 C C . ALA A 1 90 ? -20.818 2.157 39.253 1.00 96.00 90 ALA A C 1
ATOM 713 O O . ALA A 1 90 ? -20.708 1.060 38.710 1.00 96.00 90 ALA A O 1
ATOM 714 N N . ALA A 1 91 ? -21.550 2.316 40.362 1.00 95.81 91 ALA A N 1
ATOM 715 C CA . ALA A 1 91 ? -22.271 1.218 41.002 1.00 95.81 91 ALA A CA 1
ATOM 716 C C . ALA A 1 91 ? -23.429 0.687 40.137 1.00 95.81 91 ALA A C 1
ATOM 718 O O . ALA A 1 91 ? -23.641 -0.521 40.077 1.00 95.81 91 ALA A O 1
ATOM 719 N N . GLN A 1 92 ? -24.172 1.564 39.453 1.00 95.88 92 GLN A N 1
ATOM 720 C CA . GLN A 1 92 ? -25.212 1.157 38.498 1.00 95.88 92 GLN A CA 1
ATOM 721 C C . GLN A 1 92 ? -24.611 0.464 37.272 1.00 95.88 92 GLN A C 1
ATOM 723 O O . GLN A 1 92 ? -25.178 -0.520 36.802 1.00 95.88 92 GLN A O 1
ATOM 728 N N . ILE A 1 93 ? -23.458 0.933 36.789 1.00 95.25 93 ILE A N 1
ATOM 729 C CA . ILE A 1 93 ? -22.725 0.315 35.678 1.00 95.25 93 ILE A CA 1
ATOM 730 C C . ILE A 1 93 ? -22.275 -1.098 36.070 1.00 95.25 93 ILE A C 1
ATOM 732 O O . ILE A 1 93 ? -22.605 -2.045 35.368 1.00 95.25 93 ILE A O 1
ATOM 736 N N . ASN A 1 94 ? -21.652 -1.286 37.237 1.00 95.19 94 ASN A N 1
ATOM 737 C CA . ASN A 1 94 ? -21.225 -2.612 37.715 1.00 95.19 94 ASN A CA 1
ATOM 738 C C . ASN A 1 94 ? -22.388 -3.597 37.977 1.00 95.19 94 ASN A C 1
ATOM 740 O O . ASN A 1 94 ? -22.155 -4.792 38.120 1.00 95.19 94 ASN A O 1
ATOM 744 N N . ARG A 1 95 ? -23.647 -3.130 38.049 1.00 94.69 95 ARG A N 1
ATOM 745 C CA . ARG A 1 95 ? -24.837 -4.009 38.090 1.00 94.69 95 ARG A CA 1
ATOM 746 C C . ARG A 1 95 ? -25.307 -4.469 36.707 1.00 94.69 95 ARG A C 1
ATOM 748 O O . ARG A 1 95 ? -26.106 -5.401 36.615 1.00 94.69 95 ARG A O 1
ATOM 755 N N . LYS A 1 96 ? -24.885 -3.775 35.650 1.00 94.31 96 LYS A N 1
ATOM 756 C CA . LYS A 1 96 ? -25.224 -4.080 34.253 1.00 94.31 96 LYS A CA 1
ATOM 757 C C . LYS A 1 96 ? -24.101 -4.837 33.555 1.00 94.31 96 LYS A C 1
ATOM 759 O O . LYS A 1 96 ? -24.391 -5.725 32.765 1.00 94.31 96 LYS A O 1
ATOM 764 N N . PHE A 1 97 ? -22.860 -4.507 33.893 1.00 92.06 97 PHE A N 1
ATOM 765 C CA . PHE A 1 97 ? -21.669 -5.088 33.303 1.00 92.06 97 PHE A CA 1
ATOM 766 C C . PHE A 1 97 ? -20.869 -5.866 34.342 1.00 92.06 97 PHE A C 1
ATOM 768 O O . PHE A 1 97 ? -20.516 -5.320 35.391 1.00 92.06 97 PHE A O 1
ATOM 775 N N . VAL A 1 98 ? -20.569 -7.128 34.045 1.00 86.88 98 VAL A N 1
ATOM 776 C CA . VAL A 1 98 ? -19.814 -8.019 34.934 1.00 86.88 98 VAL A CA 1
ATOM 777 C C . VAL A 1 98 ? -18.417 -8.331 34.388 1.00 86.88 98 VAL A C 1
ATOM 779 O O . VAL A 1 98 ? -18.008 -7.870 33.323 1.00 86.88 98 VAL A O 1
ATOM 782 N N . LYS A 1 99 ? -17.622 -9.074 35.165 1.00 87.94 99 LYS A N 1
ATOM 783 C CA . LYS A 1 99 ? -16.295 -9.536 34.739 1.00 87.94 99 LYS A CA 1
ATOM 784 C C . LYS A 1 99 ? -16.418 -10.345 33.445 1.00 87.94 99 LYS A C 1
ATOM 786 O O . LYS A 1 99 ? -17.249 -11.242 33.380 1.00 87.94 99 LYS A O 1
ATOM 791 N N . SER A 1 100 ? -15.508 -10.097 32.507 1.00 86.25 100 SER A N 1
ATOM 792 C CA . SER A 1 100 ? -15.443 -10.742 31.193 1.00 86.25 100 SER A CA 1
ATOM 793 C C . SER A 1 100 ? -16.595 -10.400 30.247 1.00 86.25 100 SER A C 1
ATOM 795 O O . SER A 1 100 ? -16.627 -10.956 29.154 1.00 86.25 100 SER A O 1
ATOM 797 N N . ASP A 1 101 ? -17.478 -9.463 30.610 1.00 86.06 101 ASP A N 1
ATOM 798 C CA . ASP A 1 101 ? -18.443 -8.926 29.654 1.00 86.06 101 ASP A CA 1
ATOM 799 C C . ASP A 1 101 ? -17.712 -8.214 28.522 1.00 86.06 101 ASP A C 1
ATOM 801 O O . ASP A 1 101 ? -16.824 -7.389 28.759 1.00 86.06 101 ASP A O 1
ATOM 805 N N . GLU A 1 102 ? -18.153 -8.511 27.308 1.00 86.50 102 GLU A N 1
ATOM 806 C CA . GLU A 1 102 ? -17.923 -7.703 26.123 1.00 86.50 102 GLU A CA 1
ATOM 807 C C . GLU A 1 102 ? -18.939 -6.550 26.105 1.00 86.50 102 GLU A C 1
ATOM 809 O O . GLU A 1 102 ? -20.154 -6.760 26.174 1.00 86.50 102 GLU A O 1
ATOM 814 N N . ILE A 1 103 ? -18.437 -5.315 26.047 1.00 86.25 103 ILE A N 1
ATOM 815 C CA . ILE A 1 103 ? -19.265 -4.132 25.802 1.00 86.25 103 ILE A CA 1
ATOM 816 C C . ILE A 1 103 ? -19.445 -3.974 24.296 1.00 86.25 103 ILE A C 1
ATOM 818 O O . ILE A 1 103 ? -18.457 -3.819 23.591 1.00 86.25 103 ILE A O 1
ATOM 822 N N . LEU A 1 104 ? -20.693 -3.938 23.838 1.00 85.50 104 LEU A N 1
ATOM 823 C CA . LEU A 1 104 ? -21.088 -3.549 22.489 1.00 85.50 104 LEU A CA 1
ATOM 824 C C . LEU A 1 104 ? -21.392 -2.049 22.473 1.00 85.50 104 LEU A C 1
ATOM 826 O O . LEU A 1 104 ? -22.222 -1.574 23.250 1.00 85.50 104 LEU A O 1
ATOM 830 N N . VAL A 1 105 ? -20.724 -1.296 21.604 1.00 84.62 105 VAL A N 1
ATOM 831 C CA . VAL A 1 105 ? -20.929 0.150 21.452 1.00 84.62 105 VAL A CA 1
ATOM 832 C C . VAL A 1 105 ? -21.844 0.420 20.259 1.00 84.62 105 VAL A C 1
ATOM 834 O O . VAL A 1 105 ? -21.641 -0.107 19.173 1.00 84.62 105 VAL A O 1
ATOM 837 N N . THR A 1 106 ? -22.847 1.266 20.456 1.00 78.12 106 THR A N 1
ATOM 838 C CA . THR A 1 106 ? -23.753 1.749 19.404 1.00 78.12 106 THR A CA 1
ATOM 839 C C . THR A 1 106 ? -23.797 3.270 19.448 1.00 78.12 106 THR A C 1
ATOM 841 O O . THR A 1 106 ? -23.668 3.850 20.525 1.00 78.12 106 THR A O 1
ATOM 844 N N . LEU A 1 107 ? -23.917 3.925 18.296 1.00 76.88 107 LEU A N 1
ATOM 845 C CA . LEU A 1 107 ? -24.139 5.368 18.217 1.00 76.88 107 LEU A CA 1
ATOM 846 C C . LEU A 1 107 ? -25.638 5.578 17.999 1.00 76.88 107 LEU A C 1
ATOM 848 O O . LEU A 1 107 ? -26.176 5.220 16.953 1.00 76.88 107 LEU A O 1
ATOM 852 N N . ASP A 1 108 ? -26.316 6.119 19.010 1.00 70.69 108 ASP A N 1
ATOM 853 C CA . ASP A 1 108 ? -27.676 6.611 18.849 1.00 70.69 108 ASP A CA 1
ATOM 854 C C . ASP A 1 108 ? -27.579 7.784 17.839 1.00 70.69 108 ASP A C 1
ATOM 856 O O . ASP A 1 108 ? -26.864 8.756 18.096 1.00 70.69 108 ASP A O 1
ATOM 860 N N . ASP A 1 109 ? -28.298 7.674 16.713 1.00 61.16 109 ASP A N 1
ATOM 861 C CA . ASP A 1 109 ? -28.604 8.745 15.736 1.00 61.16 109 ASP A CA 1
ATOM 862 C C . ASP A 1 109 ? -27.739 8.872 14.453 1.00 61.16 109 ASP A C 1
ATOM 864 O O . ASP A 1 109 ? -27.672 9.939 13.851 1.00 61.16 109 ASP A O 1
ATOM 868 N N . LEU A 1 110 ? -27.117 7.793 13.954 1.00 57.94 110 LEU A N 1
ATOM 869 C CA . LEU A 1 110 ? -26.412 7.814 12.647 1.00 57.94 110 LEU A CA 1
ATOM 870 C C . LEU A 1 110 ? -27.313 7.603 11.411 1.00 57.94 110 LEU A C 1
ATOM 872 O O . LEU A 1 110 ? -26.816 7.381 10.310 1.00 57.94 110 LEU A O 1
ATOM 876 N N . GLY A 1 111 ? -28.635 7.663 11.573 1.00 62.00 111 GLY A N 1
ATOM 877 C CA . GLY A 1 111 ? -29.570 7.245 10.531 1.00 62.00 111 GLY A CA 1
ATOM 878 C C . GLY A 1 111 ? -29.689 5.722 10.414 1.00 62.00 111 GLY A C 1
ATOM 879 O O . GLY A 1 111 ? -29.164 4.951 11.225 1.00 62.00 111 GLY A O 1
ATOM 880 N N . ARG A 1 112 ? -30.464 5.289 9.421 1.00 65.88 112 ARG A N 1
ATOM 881 C CA . ARG A 1 112 ? -30.728 3.880 9.122 1.00 65.88 112 ARG A CA 1
ATOM 882 C C . ARG A 1 112 ? -29.448 3.181 8.664 1.00 65.88 112 ARG A C 1
ATOM 884 O O . ARG A 1 112 ? -28.750 3.679 7.783 1.00 65.88 112 ARG A O 1
ATOM 891 N N . LYS A 1 113 ? -29.153 2.011 9.238 1.00 64.75 113 LYS A N 1
ATOM 892 C CA . LYS A 1 113 ? -28.007 1.170 8.846 1.00 64.75 113 LYS A CA 1
ATOM 893 C C . LYS A 1 113 ? -28.079 0.798 7.356 1.00 64.75 113 LYS A C 1
ATOM 895 O O . LYS A 1 113 ? -27.044 0.693 6.708 1.00 64.75 113 LYS A O 1
ATOM 900 N N . GLU A 1 114 ? -29.299 0.681 6.829 1.00 73.12 114 GLU A N 1
ATOM 901 C CA . GLU A 1 114 ? -29.617 0.443 5.414 1.00 73.12 114 GLU A CA 1
ATOM 902 C C . GLU A 1 114 ? -29.156 1.572 4.485 1.00 73.12 114 GLU A C 1
ATOM 904 O O . GLU A 1 114 ? -28.832 1.320 3.330 1.00 73.12 114 GLU A O 1
ATOM 909 N N . ASP A 1 115 ? -29.070 2.801 4.995 1.00 77.38 115 ASP A N 1
ATOM 910 C CA . ASP A 1 115 ? -28.685 3.975 4.208 1.00 77.38 115 ASP A CA 1
ATOM 911 C C . ASP A 1 115 ? -27.169 4.268 4.307 1.00 77.38 115 ASP A C 1
ATOM 913 O O . ASP A 1 115 ? -26.673 5.226 3.713 1.00 77.38 115 ASP A O 1
ATOM 917 N N . SER A 1 116 ? -26.413 3.469 5.073 1.00 79.69 116 SER A N 1
ATOM 918 C CA . SER A 1 116 ? -24.977 3.675 5.297 1.00 79.69 116 SER A CA 1
ATOM 919 C C . SER A 1 116 ? -24.134 2.926 4.266 1.00 79.69 116 SER A C 1
ATOM 921 O O . SER A 1 116 ? -24.230 1.706 4.151 1.00 79.69 116 SER A O 1
ATOM 923 N N . LEU A 1 117 ? -23.244 3.638 3.571 1.00 84.81 117 LEU A N 1
ATOM 924 C CA . LEU A 1 117 ? -22.179 3.029 2.771 1.00 84.81 117 LEU A CA 1
ATOM 925 C C . LEU A 1 117 ? -20.966 2.719 3.650 1.00 84.81 117 LEU A C 1
ATOM 927 O O . LEU A 1 117 ? -20.650 3.459 4.584 1.00 84.81 117 LEU A O 1
ATOM 931 N N . ALA A 1 118 ? -20.261 1.646 3.321 1.00 85.06 118 ALA A N 1
ATOM 932 C CA . ALA A 1 118 ? -19.034 1.247 3.978 1.00 85.06 118 ALA A CA 1
ATOM 933 C C . ALA A 1 118 ? -17.938 0.913 2.965 1.00 85.06 118 ALA A C 1
ATOM 935 O O . ALA A 1 118 ? -18.180 0.618 1.795 1.00 85.06 118 ALA A O 1
ATOM 936 N N . LEU A 1 119 ? -16.711 0.947 3.474 1.00 86.94 119 LEU A N 1
ATOM 937 C CA . LEU A 1 119 ? -15.513 0.479 2.804 1.00 86.94 119 LEU A CA 1
ATOM 938 C C . LEU A 1 119 ? -14.907 -0.618 3.680 1.00 86.94 119 LEU A C 1
ATOM 940 O O . LEU A 1 119 ? -14.488 -0.323 4.802 1.00 86.94 119 LEU A O 1
ATOM 944 N N . ALA A 1 120 ? -14.856 -1.857 3.197 1.00 87.56 120 ALA A N 1
ATOM 945 C CA . ALA A 1 120 ? -14.139 -2.933 3.874 1.00 87.56 120 ALA A CA 1
ATOM 946 C C . ALA A 1 120 ? -12.870 -3.313 3.136 1.00 87.56 120 ALA A C 1
ATOM 948 O O . ALA A 1 120 ? -12.777 -3.240 1.911 1.00 87.56 120 ALA A O 1
ATOM 949 N N . TYR A 1 121 ? -11.900 -3.753 3.925 1.00 87.38 121 TYR A N 1
ATOM 950 C CA . TYR A 1 121 ? -10.645 -4.283 3.441 1.00 87.38 121 TYR A CA 1
ATOM 951 C C . TYR A 1 121 ? -10.520 -5.740 3.868 1.00 87.38 121 TYR A C 1
ATOM 953 O O . TYR A 1 121 ? -10.472 -6.029 5.065 1.00 87.38 121 TYR A O 1
ATOM 961 N N . VAL A 1 122 ? -10.440 -6.645 2.899 1.00 90.56 122 VAL A N 1
ATOM 962 C CA . VAL A 1 122 ? -10.277 -8.080 3.130 1.00 90.56 122 VAL A CA 1
ATOM 963 C C . VAL A 1 122 ? -8.805 -8.424 2.963 1.00 90.56 122 VAL A C 1
ATOM 965 O O . VAL A 1 122 ? -8.268 -8.379 1.856 1.00 90.56 122 VAL A O 1
ATOM 968 N N . HIS A 1 123 ? -8.142 -8.725 4.081 1.00 87.88 123 HIS A N 1
ATOM 969 C CA . HIS A 1 123 ? -6.698 -8.972 4.125 1.00 87.88 123 HIS A CA 1
ATOM 970 C C . HIS A 1 123 ? -6.301 -10.434 4.356 1.00 87.88 123 HIS A C 1
ATOM 972 O O . HIS A 1 123 ? -5.105 -10.704 4.407 1.00 87.88 123 HIS A O 1
ATOM 978 N N . GLY A 1 124 ? -7.265 -11.342 4.528 1.00 87.75 124 GLY A N 1
ATOM 979 C CA . GLY A 1 124 ? -7.008 -12.768 4.739 1.00 87.75 124 GLY A CA 1
ATOM 980 C C . GLY A 1 124 ? -6.728 -13.171 6.183 1.00 87.75 124 GLY A C 1
ATOM 981 O O . GLY A 1 124 ? -6.857 -12.363 7.108 1.00 87.75 124 GLY A O 1
ATOM 982 N N . VAL A 1 125 ? -6.343 -14.438 6.360 1.00 87.44 125 VAL A N 1
ATOM 983 C CA . VAL A 1 125 ? -6.066 -15.068 7.668 1.00 87.44 125 VAL A CA 1
ATOM 984 C C . VAL A 1 125 ? -4.624 -15.575 7.823 1.00 87.44 125 VAL A C 1
ATOM 986 O O . VAL A 1 125 ? -4.333 -16.250 8.802 1.00 87.44 125 VAL A O 1
ATOM 989 N N . ASP A 1 126 ? -3.728 -15.236 6.888 1.00 85.75 126 ASP A N 1
ATOM 990 C CA . ASP A 1 126 ? -2.317 -15.663 6.870 1.00 85.75 126 ASP A CA 1
ATOM 991 C C . ASP A 1 126 ? -2.135 -17.194 6.988 1.00 85.75 126 ASP A C 1
ATOM 993 O O . ASP A 1 126 ? -1.309 -17.665 7.776 1.00 85.75 126 ASP A O 1
ATOM 997 N N . ARG A 1 127 ? -2.897 -17.991 6.217 1.00 87.25 127 ARG A N 1
ATOM 998 C CA . ARG A 1 127 ? -2.801 -19.472 6.238 1.00 87.25 127 ARG A CA 1
ATOM 999 C C . ARG A 1 127 ? -1.380 -19.956 5.961 1.00 87.25 127 ARG A C 1
ATOM 1001 O O . ARG A 1 127 ? -0.948 -20.977 6.484 1.00 87.25 127 ARG A O 1
ATOM 1008 N N . GLU A 1 128 ? -0.636 -19.185 5.182 1.00 86.81 128 GLU A N 1
ATOM 1009 C CA . GLU A 1 128 ? 0.749 -19.443 4.829 1.00 86.81 128 GLU A CA 1
ATOM 1010 C C . GLU A 1 128 ? 1.668 -19.480 6.052 1.00 86.81 128 GLU A C 1
ATOM 1012 O O . GLU A 1 128 ? 2.691 -20.151 6.009 1.00 86.81 128 GLU A O 1
ATOM 1017 N N . PHE A 1 129 ? 1.319 -18.802 7.152 1.00 86.44 129 PHE A N 1
ATOM 1018 C CA . PHE A 1 129 ? 2.085 -18.875 8.398 1.00 86.44 129 PHE A CA 1
ATOM 1019 C C . PHE A 1 129 ? 1.918 -20.219 9.120 1.00 86.44 129 PHE A C 1
ATOM 1021 O O . PHE A 1 129 ? 2.802 -20.628 9.873 1.00 86.44 129 PHE A O 1
ATOM 1028 N N . GLU A 1 130 ? 0.775 -20.879 8.936 1.00 86.75 130 GLU A N 1
ATOM 1029 C CA . GLU A 1 130 ? 0.463 -22.161 9.576 1.00 86.75 130 GLU A CA 1
ATOM 1030 C C . GLU A 1 130 ? 1.072 -23.351 8.821 1.00 86.75 130 GLU A C 1
ATOM 1032 O O . GLU A 1 130 ? 1.217 -24.435 9.389 1.00 86.75 130 GLU A O 1
ATOM 1037 N N . ASP A 1 131 ? 1.467 -23.148 7.564 1.00 87.88 131 ASP A N 1
ATOM 1038 C CA . ASP A 1 131 ? 2.152 -24.152 6.761 1.00 87.88 131 ASP A CA 1
ATOM 1039 C C . ASP A 1 131 ? 3.617 -24.304 7.204 1.00 87.88 131 ASP A C 1
ATOM 1041 O O . ASP A 1 131 ? 4.436 -23.392 7.079 1.00 87.88 131 ASP A O 1
ATOM 1045 N N . ALA A 1 132 ? 3.968 -25.495 7.693 1.00 84.38 132 ALA A N 1
ATOM 1046 C CA . ALA A 1 132 ? 5.320 -25.822 8.138 1.00 84.38 132 ALA A CA 1
ATOM 1047 C C . ALA A 1 132 ? 6.377 -25.750 7.016 1.00 84.38 132 ALA A C 1
ATOM 1049 O O . ALA A 1 132 ? 7.568 -25.651 7.319 1.00 84.38 132 ALA A O 1
ATOM 1050 N N . GLY A 1 133 ? 5.964 -25.810 5.745 1.00 85.00 133 GLY A N 1
ATOM 1051 C CA . GLY A 1 133 ? 6.840 -25.632 4.587 1.00 85.00 133 GLY A CA 1
ATOM 1052 C C . GLY A 1 133 ? 7.212 -24.173 4.307 1.00 85.00 133 GLY A C 1
ATOM 1053 O O . GLY A 1 133 ? 8.213 -23.921 3.637 1.00 85.00 133 GLY A O 1
ATOM 1054 N N . ASN A 1 134 ? 6.462 -23.210 4.847 1.00 87.25 134 ASN A N 1
ATOM 1055 C CA . ASN A 1 134 ? 6.682 -21.789 4.605 1.00 87.25 134 ASN A CA 1
ATOM 1056 C C . ASN A 1 134 ? 7.626 -21.185 5.646 1.00 87.25 134 ASN A C 1
ATOM 1058 O O . ASN A 1 134 ? 7.249 -20.836 6.765 1.00 87.25 134 ASN A O 1
ATOM 1062 N N . ASP A 1 135 ? 8.881 -20.979 5.258 1.00 88.75 135 ASP A N 1
ATOM 1063 C CA . ASP A 1 135 ? 9.890 -20.366 6.122 1.00 88.75 135 ASP A CA 1
ATOM 1064 C C . ASP A 1 135 ? 10.035 -18.847 5.917 1.00 88.75 135 ASP A C 1
ATOM 1066 O O . ASP A 1 135 ? 10.741 -18.179 6.684 1.00 88.75 135 ASP A O 1
ATOM 1070 N N . TRP A 1 136 ? 9.348 -18.281 4.924 1.00 90.94 136 TRP A N 1
ATOM 1071 C CA . TRP A 1 136 ? 9.478 -16.887 4.506 1.00 90.94 136 TRP A CA 1
ATOM 1072 C C . TRP A 1 136 ? 8.670 -15.902 5.367 1.00 90.94 136 TRP A C 1
ATOM 1074 O O . TRP A 1 136 ? 8.869 -14.690 5.258 1.00 90.94 136 TRP A O 1
ATOM 1084 N N . LEU A 1 137 ? 7.834 -16.379 6.294 1.00 90.31 137 LEU A N 1
ATOM 1085 C CA . LEU A 1 137 ? 7.180 -15.562 7.324 1.00 90.31 137 LEU A CA 1
ATOM 1086 C C . LEU A 1 137 ? 7.956 -15.618 8.650 1.00 90.31 137 LEU A C 1
ATOM 1088 O O . LEU A 1 137 ? 8.464 -16.655 9.073 1.00 90.31 137 LEU A O 1
ATOM 1092 N N . ARG A 1 138 ? 8.090 -14.477 9.343 1.00 88.94 138 ARG A N 1
ATOM 1093 C CA . ARG A 1 138 ? 8.717 -14.419 10.688 1.00 88.94 138 ARG A CA 1
ATOM 1094 C C . ARG A 1 138 ? 7.711 -14.599 11.819 1.00 88.94 138 ARG A C 1
ATOM 1096 O O . ARG A 1 138 ? 8.100 -14.933 12.933 1.00 88.94 138 ARG A O 1
ATOM 1103 N N . ALA A 1 139 ? 6.464 -14.238 11.562 1.00 87.94 139 ALA A N 1
ATOM 1104 C CA . ALA A 1 139 ? 5.351 -14.196 12.500 1.00 87.94 139 ALA A CA 1
ATOM 1105 C C . ALA A 1 139 ? 4.062 -13.975 11.689 1.00 87.94 139 ALA A C 1
ATOM 1107 O O . ALA A 1 139 ? 4.178 -13.504 10.553 1.00 87.94 139 ALA A O 1
ATOM 1108 N N . PRO A 1 140 ? 2.871 -14.181 12.281 1.00 85.56 140 PRO A N 1
ATOM 1109 C CA . PRO A 1 140 ? 1.622 -13.785 11.647 1.00 85.56 140 PRO A CA 1
ATOM 1110 C C . PRO A 1 140 ? 1.658 -12.308 11.257 1.00 85.56 140 PRO A C 1
ATOM 1112 O O . PRO A 1 140 ? 2.271 -11.470 11.954 1.00 85.56 140 PRO A O 1
ATOM 1115 N N . GLY A 1 141 ? 0.993 -11.997 10.152 1.00 84.38 141 GLY A N 1
ATOM 1116 C CA . GLY A 1 141 ? 0.758 -10.644 9.708 1.00 84.38 141 GLY A CA 1
ATOM 1117 C C . GLY A 1 141 ? -0.008 -9.850 10.761 1.00 84.38 141 GLY A C 1
ATOM 1118 O O . GLY A 1 141 ? -0.584 -10.359 11.725 1.00 84.38 141 GLY A O 1
ATOM 1119 N N . ARG A 1 142 ? 0.053 -8.527 10.641 1.00 82.88 142 ARG A N 1
ATOM 1120 C CA . ARG A 1 142 ? -0.742 -7.645 11.498 1.00 82.88 142 ARG A CA 1
ATOM 1121 C C . ARG A 1 142 ? -1.269 -6.463 10.719 1.00 82.88 142 ARG A C 1
ATOM 1123 O O . ARG A 1 142 ? -0.504 -5.770 10.041 1.00 82.88 142 ARG A O 1
ATOM 1130 N N . ALA A 1 143 ? -2.546 -6.175 10.918 1.00 78.50 143 ALA A N 1
ATOM 1131 C CA . ALA A 1 143 ? -3.140 -4.922 10.501 1.00 78.50 143 ALA A CA 1
ATOM 1132 C C . ALA A 1 143 ? -2.732 -3.797 11.463 1.00 78.50 143 ALA A C 1
ATOM 1134 O O . ALA A 1 143 ? -2.729 -3.948 12.689 1.00 78.50 143 ALA A O 1
ATOM 1135 N N . ARG A 1 144 ? -2.366 -2.645 10.906 1.00 74.50 144 ARG A N 1
ATOM 1136 C CA . ARG A 1 144 ? -2.141 -1.400 11.639 1.00 74.50 144 ARG A CA 1
ATOM 1137 C C . ARG A 1 144 ? -3.030 -0.317 11.055 1.00 74.50 144 ARG A C 1
ATOM 1139 O O . ARG A 1 144 ? -3.053 -0.124 9.844 1.00 74.50 144 ARG A O 1
ATOM 1146 N N . PHE A 1 145 ? -3.688 0.413 11.946 1.00 70.75 145 PHE A N 1
ATOM 1147 C CA . PHE A 1 145 ? -4.513 1.567 11.624 1.00 70.75 145 PHE A CA 1
ATOM 1148 C C . PHE A 1 145 ? -3.969 2.784 12.368 1.00 70.75 145 PHE A C 1
ATOM 1150 O O . PHE A 1 145 ? -3.659 2.695 13.559 1.00 70.75 145 PHE A O 1
ATOM 1157 N N . GLY A 1 146 ? -3.859 3.921 11.682 1.00 64.44 146 GLY A N 1
ATOM 1158 C CA . GLY A 1 146 ? -3.611 5.211 12.324 1.00 64.44 146 GLY A CA 1
ATOM 1159 C C . GLY A 1 146 ? -2.606 6.099 11.598 1.00 64.44 146 GLY A C 1
ATOM 1160 O O . GLY A 1 146 ? -2.346 5.953 10.404 1.00 64.44 146 GLY A O 1
ATOM 1161 N N . ARG A 1 147 ? -2.050 7.059 12.345 1.00 54.34 147 ARG A N 1
ATOM 1162 C CA . ARG A 1 147 ? -1.069 8.033 11.852 1.00 54.34 147 ARG A CA 1
ATOM 1163 C C . ARG A 1 147 ? 0.338 7.444 11.946 1.00 54.34 147 ARG A C 1
ATOM 1165 O O . ARG A 1 147 ? 1.003 7.567 12.969 1.00 54.34 147 ARG A O 1
ATOM 1172 N N . ALA A 1 148 ? 0.801 6.798 10.880 1.00 57.88 148 ALA A N 1
ATOM 1173 C CA . ALA A 1 148 ? 2.169 6.280 10.773 1.00 57.88 148 ALA A CA 1
ATOM 1174 C C . ALA A 1 148 ? 3.165 7.384 10.357 1.00 57.88 148 ALA A C 1
ATOM 1176 O O . ALA A 1 148 ? 3.892 7.222 9.379 1.00 57.88 148 ALA A O 1
ATOM 1177 N N . GLY A 1 149 ? 3.123 8.542 11.029 1.00 56.44 149 GLY A N 1
ATOM 1178 C 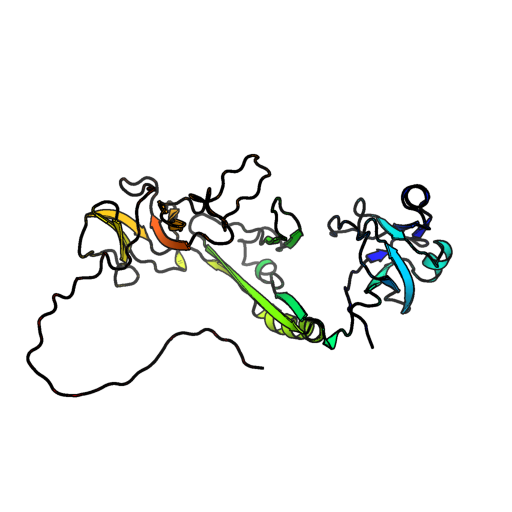CA . GLY A 1 149 ? 3.863 9.735 10.594 1.00 56.44 149 GLY A CA 1
ATOM 1179 C C . GLY A 1 149 ? 3.391 10.268 9.237 1.00 56.44 149 GLY A C 1
ATOM 1180 O O . GLY A 1 149 ? 4.173 10.866 8.516 1.00 56.44 149 GLY A O 1
ATOM 1181 N N . ARG A 1 150 ? 2.130 10.007 8.857 1.00 58.91 150 ARG A N 1
ATOM 1182 C CA . ARG A 1 150 ? 1.504 10.502 7.620 1.00 58.91 150 ARG A CA 1
ATOM 1183 C C . ARG A 1 150 ? 0.324 11.418 7.928 1.00 58.91 150 ARG A C 1
ATOM 1185 O O . ARG A 1 150 ? -0.317 11.274 8.970 1.00 58.91 150 ARG A O 1
ATOM 1192 N N . ASP A 1 151 ? 0.058 12.353 7.022 1.00 61.97 151 ASP A N 1
ATOM 1193 C CA . ASP A 1 151 ? -1.056 13.310 7.077 1.00 61.97 151 ASP A CA 1
ATOM 1194 C C . ASP A 1 151 ? -2.395 12.719 6.599 1.00 61.97 151 ASP A C 1
ATOM 1196 O O . ASP A 1 151 ? -3.429 13.376 6.698 1.00 61.97 151 ASP A O 1
ATOM 1200 N N . PHE A 1 152 ? -2.405 11.452 6.184 1.00 64.56 152 PHE A N 1
ATOM 1201 C CA . PHE A 1 152 ? -3.600 10.663 5.883 1.00 64.56 152 PHE A CA 1
ATOM 1202 C C . PHE A 1 152 ? -3.688 9.408 6.766 1.00 64.56 152 PHE A C 1
ATOM 1204 O O . PHE A 1 152 ? -2.690 8.942 7.325 1.00 64.56 152 PHE A O 1
ATOM 1211 N N . THR A 1 153 ? -4.896 8.850 6.906 1.00 64.44 153 THR A N 1
ATOM 1212 C CA . THR A 1 153 ? -5.105 7.578 7.613 1.00 64.44 153 THR A CA 1
ATOM 1213 C C . THR A 1 153 ? -4.429 6.464 6.836 1.00 64.44 153 THR A C 1
ATOM 1215 O O . THR A 1 153 ? -4.779 6.199 5.688 1.00 64.44 153 THR A O 1
ATOM 1218 N N . VAL A 1 154 ? -3.467 5.797 7.469 1.00 65.75 154 VAL A N 1
ATOM 1219 C CA . VAL A 1 154 ? -2.802 4.651 6.865 1.00 65.75 154 VAL A CA 1
ATOM 1220 C C . VAL A 1 154 ? -3.420 3.387 7.430 1.00 65.75 154 VAL A C 1
ATOM 1222 O O . VAL A 1 154 ? -3.428 3.162 8.644 1.00 65.75 154 VAL A O 1
ATOM 1225 N N . PHE A 1 155 ? -3.915 2.563 6.522 1.00 74.00 155 PHE A N 1
ATOM 1226 C CA . PHE A 1 155 ? -4.086 1.146 6.752 1.00 74.00 155 PHE A CA 1
ATOM 1227 C C . PHE A 1 155 ? -2.838 0.429 6.233 1.00 74.00 155 PHE A C 1
ATOM 1229 O O . PHE A 1 155 ? -2.348 0.721 5.142 1.00 74.00 155 PHE A O 1
ATOM 1236 N N . THR A 1 156 ? -2.259 -0.461 7.031 1.00 76.75 156 THR A N 1
ATOM 1237 C CA . THR A 1 156 ? -1.086 -1.235 6.616 1.00 76.75 156 THR A CA 1
ATOM 1238 C C . THR A 1 156 ? -1.206 -2.659 7.107 1.00 76.75 156 THR A C 1
ATOM 1240 O O . THR A 1 156 ? -1.271 -2.890 8.315 1.00 76.75 156 THR A O 1
ATOM 1243 N N . ILE A 1 157 ? -1.127 -3.606 6.177 1.00 83.25 157 ILE A N 1
ATOM 1244 C CA . ILE A 1 157 ? -0.832 -4.997 6.491 1.00 83.25 157 ILE A CA 1
ATOM 1245 C C . ILE A 1 157 ? 0.679 -5.152 6.549 1.00 83.25 157 ILE A C 1
ATOM 1247 O O . ILE A 1 157 ? 1.397 -4.981 5.569 1.00 83.25 157 ILE A O 1
ATOM 1251 N N . ASN A 1 158 ? 1.186 -5.416 7.747 1.00 85.94 158 ASN A N 1
ATOM 1252 C CA . ASN A 1 158 ? 2.580 -5.764 7.935 1.00 85.94 158 ASN A CA 1
ATOM 1253 C C . ASN A 1 158 ? 2.686 -7.286 7.891 1.00 85.94 158 ASN A C 1
ATOM 1255 O O . ASN A 1 158 ? 2.407 -7.927 8.901 1.00 85.94 158 ASN A O 1
ATOM 1259 N N . ALA A 1 159 ? 3.099 -7.823 6.744 1.00 86.56 159 ALA A N 1
ATOM 1260 C CA . ALA A 1 159 ? 3.238 -9.260 6.506 1.00 86.56 159 ALA A CA 1
ATOM 1261 C C . ALA A 1 159 ? 4.468 -9.902 7.188 1.00 86.56 159 ALA A C 1
ATOM 1263 O O . ALA A 1 159 ? 4.618 -11.111 7.176 1.00 86.56 159 ALA A O 1
ATOM 1264 N N . ARG A 1 160 ? 5.365 -9.113 7.812 1.00 88.56 160 ARG A N 1
ATOM 1265 C CA . ARG A 1 160 ? 6.502 -9.603 8.635 1.00 88.56 160 ARG A CA 1
ATOM 1266 C C . ARG A 1 160 ? 7.367 -10.673 7.941 1.00 88.56 160 ARG A C 1
ATOM 1268 O O . ARG A 1 160 ? 7.708 -11.701 8.522 1.00 88.56 160 ARG A O 1
ATOM 1275 N N . LEU A 1 161 ? 7.772 -10.365 6.717 1.00 91.44 161 LEU A N 1
ATOM 1276 C CA . LEU A 1 161 ? 8.456 -11.264 5.785 1.00 91.44 161 LEU A CA 1
ATOM 1277 C C . LEU A 1 161 ? 9.958 -11.443 6.083 1.00 91.44 161 LEU A C 1
ATOM 1279 O O . LEU A 1 161 ? 10.620 -10.560 6.638 1.00 91.44 161 LEU A O 1
ATOM 1283 N N . LYS A 1 162 ? 10.525 -12.566 5.637 1.00 90.81 162 LYS A N 1
ATOM 1284 C CA . LYS A 1 162 ? 11.961 -12.817 5.429 1.00 90.81 162 LYS A CA 1
ATOM 1285 C C . LYS A 1 162 ? 12.290 -12.675 3.936 1.00 90.81 162 LYS A C 1
ATOM 1287 O O . LYS A 1 162 ? 12.686 -13.633 3.287 1.00 90.81 162 LYS A O 1
ATOM 1292 N N . LEU A 1 163 ? 12.105 -11.474 3.392 1.00 87.94 163 LEU A N 1
ATOM 1293 C CA . LEU A 1 163 ? 12.406 -11.203 1.985 1.00 87.94 163 LEU A CA 1
ATOM 1294 C C . LEU A 1 163 ? 13.927 -11.202 1.753 1.00 87.94 163 LEU A C 1
ATOM 1296 O O . LEU A 1 163 ? 14.642 -10.436 2.402 1.00 87.94 163 LEU A O 1
ATOM 1300 N N . GLN A 1 164 ? 14.403 -12.058 0.848 1.00 86.44 164 GLN A N 1
ATOM 1301 C CA . GLN A 1 164 ? 15.800 -12.107 0.403 1.00 86.44 164 GLN A CA 1
ATOM 1302 C C . GLN A 1 164 ? 15.974 -11.342 -0.919 1.00 86.44 164 GLN A C 1
ATOM 1304 O O . GLN A 1 164 ? 14.998 -11.178 -1.656 1.00 86.44 164 GLN A O 1
ATOM 1309 N N . PRO A 1 165 ? 17.193 -10.880 -1.258 1.00 82.31 165 PRO A N 1
ATOM 1310 C CA . PRO A 1 165 ? 17.462 -10.294 -2.568 1.00 82.31 165 PRO A CA 1
ATOM 1311 C C . PRO A 1 165 ? 17.067 -11.239 -3.712 1.00 82.31 165 PRO A C 1
ATOM 1313 O O . PRO A 1 165 ? 17.444 -12.407 -3.705 1.00 82.31 165 PRO A O 1
ATOM 1316 N N . GLY A 1 166 ? 16.331 -10.725 -4.700 1.00 79.31 166 GLY A N 1
ATOM 1317 C CA . GLY A 1 166 ? 15.824 -11.506 -5.837 1.00 79.31 166 GLY A CA 1
ATOM 1318 C C . GLY A 1 166 ? 14.472 -12.188 -5.600 1.00 79.31 166 GLY A C 1
ATOM 1319 O O . GLY A 1 166 ? 13.839 -12.596 -6.568 1.00 79.31 166 GLY A O 1
ATOM 1320 N N . ASN A 1 167 ? 13.989 -12.255 -4.358 1.00 86.88 167 ASN A N 1
ATOM 1321 C CA . ASN A 1 167 ? 12.638 -12.731 -4.084 1.00 86.88 167 ASN A CA 1
ATOM 1322 C C . ASN A 1 167 ? 11.611 -11.606 -4.282 1.00 86.88 167 ASN A C 1
ATOM 1324 O O . ASN A 1 167 ? 11.903 -10.425 -4.078 1.00 86.88 167 ASN A O 1
ATOM 1328 N N . THR A 1 168 ? 10.385 -11.987 -4.621 1.00 88.00 168 THR A N 1
ATOM 1329 C CA . THR A 1 168 ? 9.227 -11.106 -4.759 1.00 88.00 168 THR A CA 1
ATOM 1330 C C . THR A 1 168 ? 8.131 -11.576 -3.828 1.00 88.00 168 THR A C 1
ATOM 1332 O O . THR A 1 168 ? 7.679 -12.711 -3.910 1.00 88.00 168 THR A O 1
ATOM 1335 N N . TYR A 1 169 ? 7.669 -10.680 -2.966 1.00 90.81 169 TYR A N 1
ATOM 1336 C CA . TYR A 1 169 ? 6.471 -10.936 -2.188 1.00 90.81 169 TYR A CA 1
ATOM 1337 C C . TYR A 1 169 ? 5.234 -10.537 -2.984 1.00 90.81 169 TYR A C 1
ATOM 1339 O O . TYR A 1 169 ? 5.122 -9.391 -3.427 1.00 90.81 169 TYR A O 1
ATOM 1347 N N . PHE A 1 170 ? 4.306 -11.472 -3.120 1.00 88.31 170 PHE A N 1
ATOM 1348 C CA . PHE A 1 170 ? 3.000 -11.259 -3.716 1.00 88.31 170 PHE A CA 1
ATOM 1349 C C . PHE A 1 170 ? 1.929 -11.300 -2.625 1.00 88.31 170 PHE A C 1
ATOM 1351 O O . PHE A 1 170 ? 1.972 -12.135 -1.724 1.00 88.31 170 PHE A O 1
ATOM 1358 N N . ASN A 1 171 ? 0.965 -10.384 -2.699 1.00 89.75 171 ASN A N 1
ATOM 1359 C CA . ASN A 1 171 ? -0.212 -10.411 -1.843 1.00 89.75 171 ASN A CA 1
ATOM 1360 C C . ASN A 1 171 ? -1.430 -9.902 -2.615 1.00 89.75 171 ASN A C 1
ATOM 1362 O O . ASN A 1 171 ? -1.402 -8.803 -3.176 1.00 89.75 171 ASN A O 1
ATOM 1366 N N . ARG A 1 172 ? -2.494 -10.702 -2.622 1.00 90.69 172 ARG A N 1
ATOM 1367 C CA . ARG A 1 172 ? -3.802 -10.364 -3.172 1.00 90.69 172 ARG A CA 1
ATOM 1368 C C . ARG A 1 172 ? -4.785 -10.093 -2.041 1.00 90.69 172 ARG A C 1
ATOM 1370 O O . ARG A 1 172 ? -5.063 -10.963 -1.220 1.00 90.69 172 ARG A O 1
ATOM 1377 N N . GLN A 1 173 ? -5.349 -8.889 -2.058 1.00 91.06 173 GLN A N 1
ATOM 1378 C CA . GLN A 1 173 ? -6.285 -8.374 -1.056 1.00 91.06 173 GLN A CA 1
ATOM 1379 C C . GLN A 1 173 ? -7.448 -7.692 -1.774 1.00 91.06 173 GLN A C 1
ATOM 1381 O O . GLN A 1 173 ? -7.290 -7.244 -2.913 1.00 91.06 173 GLN A O 1
ATOM 1386 N N . TYR A 1 174 ? -8.597 -7.584 -1.110 1.00 91.06 174 TYR A N 1
ATOM 1387 C CA . TYR A 1 174 ? -9.802 -7.011 -1.712 1.00 91.06 174 TYR A CA 1
ATOM 1388 C C . TYR A 1 174 ? -10.258 -5.765 -0.967 1.00 91.06 174 TYR A C 1
ATOM 1390 O O . TYR A 1 174 ? -10.161 -5.670 0.258 1.00 91.06 174 TYR A O 1
ATOM 1398 N N . LEU A 1 175 ? -10.775 -4.807 -1.730 1.00 91.56 175 LEU A N 1
ATOM 1399 C CA . LEU A 1 175 ? -11.433 -3.615 -1.221 1.00 91.56 175 LEU A CA 1
ATOM 1400 C C . LEU A 1 175 ? -12.883 -3.654 -1.695 1.00 91.56 175 LEU A C 1
ATOM 1402 O O . LEU A 1 175 ? -13.131 -3.708 -2.897 1.00 91.56 175 LEU A O 1
ATOM 1406 N N . ILE A 1 176 ? -13.823 -3.642 -0.756 1.00 92.00 176 ILE A N 1
ATOM 1407 C CA . ILE A 1 176 ? -15.255 -3.743 -1.040 1.00 92.00 176 ILE A CA 1
ATOM 1408 C C . ILE A 1 176 ? -15.909 -2.416 -0.676 1.00 92.00 176 ILE A C 1
ATOM 1410 O O . ILE A 1 176 ? -15.736 -1.912 0.436 1.00 92.00 176 ILE A O 1
ATOM 1414 N N . THR A 1 177 ? -16.658 -1.854 -1.621 1.00 92.31 177 THR A N 1
ATOM 1415 C CA . THR A 1 177 ? -17.521 -0.684 -1.426 1.00 92.31 177 THR A CA 1
ATOM 1416 C C . THR A 1 177 ? -18.966 -1.114 -1.593 1.00 92.31 177 THR A C 1
ATOM 1418 O O . THR A 1 177 ? -19.352 -1.500 -2.694 1.00 92.31 177 THR A O 1
ATOM 1421 N N . ASP A 1 178 ? -19.751 -1.048 -0.524 1.00 90.56 178 ASP A N 1
ATOM 1422 C CA . ASP A 1 178 ? -21.151 -1.479 -0.534 1.00 90.56 178 ASP A CA 1
ATOM 1423 C C . ASP A 1 178 ? -21.920 -0.881 0.656 1.00 90.56 178 ASP A C 1
ATOM 1425 O O . ASP A 1 178 ? -21.358 -0.148 1.476 1.00 90.56 178 ASP A O 1
ATOM 1429 N N . GLN A 1 179 ? -23.205 -1.203 0.775 1.00 88.56 179 GLN A N 1
ATOM 1430 C CA . GLN A 1 179 ? -24.000 -0.994 1.970 1.00 88.56 179 GLN A CA 1
ATOM 1431 C C . GLN A 1 179 ? -23.359 -1.690 3.167 1.00 88.56 179 GLN A C 1
ATOM 1433 O O . GLN A 1 179 ? -22.957 -2.853 3.125 1.00 88.56 179 GLN A O 1
ATOM 1438 N N . PHE A 1 180 ? -23.317 -0.969 4.280 1.00 84.12 180 PHE A N 1
ATOM 1439 C CA . PHE A 1 180 ? -22.671 -1.419 5.501 1.00 84.12 180 PHE A CA 1
ATOM 1440 C C . PHE A 1 180 ? -23.249 -2.733 6.036 1.00 84.12 180 PHE A C 1
ATOM 1442 O O . PHE A 1 180 ? -22.503 -3.571 6.534 1.00 84.12 180 PHE A O 1
ATOM 1449 N N . LEU A 1 181 ? -24.563 -2.928 5.883 1.00 85.12 181 LEU A N 1
ATOM 1450 C CA . LEU A 1 181 ? -25.279 -4.148 6.262 1.00 85.12 181 LEU A CA 1
ATOM 1451 C C . LEU A 1 181 ? -24.726 -5.418 5.616 1.00 85.12 181 LEU A C 1
ATOM 1453 O O . LEU A 1 181 ? -24.618 -6.426 6.304 1.00 85.12 181 LEU A O 1
ATOM 1457 N N . ASN A 1 182 ? -24.372 -5.348 4.335 1.00 88.69 182 ASN A N 1
ATOM 1458 C CA . ASN A 1 182 ? -23.963 -6.510 3.542 1.00 88.69 182 ASN A CA 1
ATOM 1459 C C . ASN A 1 182 ? -22.460 -6.781 3.664 1.00 88.69 182 ASN A C 1
ATOM 1461 O O . ASN A 1 182 ? -21.947 -7.776 3.163 1.00 88.69 182 ASN A O 1
ATOM 1465 N N . MET A 1 183 ? -21.733 -5.869 4.313 1.00 88.56 183 MET A N 1
ATOM 1466 C CA . MET A 1 183 ? -20.285 -5.821 4.230 1.00 88.56 183 MET A CA 1
ATOM 1467 C C . MET A 1 183 ? -19.603 -7.022 4.888 1.00 88.56 183 MET A C 1
ATOM 1469 O O . MET A 1 183 ? -18.573 -7.464 4.398 1.00 88.56 183 MET A O 1
ATOM 1473 N N . GLU A 1 184 ? -20.148 -7.542 5.991 1.00 86.81 184 GLU A N 1
ATOM 1474 C CA . GLU A 1 184 ? -19.586 -8.722 6.662 1.00 86.81 184 GLU A CA 1
ATOM 1475 C C . GLU A 1 184 ? -19.745 -9.975 5.796 1.00 86.81 184 GLU A C 1
ATOM 1477 O O . GLU A 1 184 ? -18.763 -10.677 5.561 1.00 86.81 184 GLU A O 1
ATOM 1482 N N . ASP A 1 185 ? -20.944 -10.202 5.259 1.00 91.12 185 ASP A N 1
ATOM 1483 C CA . ASP A 1 185 ? -21.233 -11.344 4.391 1.00 91.12 185 ASP A CA 1
ATOM 1484 C C . ASP A 1 185 ? -20.383 -11.288 3.119 1.00 91.12 185 ASP A C 1
ATOM 1486 O O . ASP A 1 185 ? -19.658 -12.237 2.821 1.00 91.12 185 ASP A O 1
ATOM 1490 N N . HIS A 1 186 ? -20.361 -10.138 2.437 1.00 92.38 186 HIS A N 1
ATOM 1491 C CA . HIS A 1 186 ? -19.540 -9.953 1.244 1.00 92.38 186 HIS A CA 1
ATOM 1492 C C . HIS A 1 186 ? -18.052 -10.100 1.560 1.00 92.38 186 HIS A C 1
ATOM 1494 O O . HIS A 1 186 ? -17.350 -10.792 0.837 1.00 92.38 186 HIS A O 1
ATOM 1500 N N . ALA A 1 187 ? -17.544 -9.501 2.643 1.00 92.50 187 ALA A N 1
ATOM 1501 C CA . ALA A 1 187 ? -16.135 -9.635 3.006 1.00 92.50 187 ALA A CA 1
ATOM 1502 C C . ALA A 1 187 ? -15.734 -11.092 3.261 1.00 92.50 187 ALA A C 1
ATOM 1504 O O . ALA A 1 187 ? -14.663 -11.499 2.808 1.00 92.50 187 ALA A O 1
ATOM 1505 N N . ASN A 1 188 ? -16.583 -11.866 3.943 1.00 92.56 188 ASN A N 1
ATOM 1506 C CA . ASN A 1 188 ? -16.318 -13.265 4.270 1.00 92.56 188 ASN A CA 1
ATOM 1507 C C . ASN A 1 188 ? -16.154 -14.143 3.021 1.00 92.56 188 ASN A C 1
ATOM 1509 O O . ASN A 1 188 ? -15.295 -15.022 3.024 1.00 92.56 188 ASN A O 1
ATOM 1513 N N . GLU A 1 189 ? -16.894 -13.873 1.940 1.00 95.25 189 GLU A N 1
ATOM 1514 C CA . GLU A 1 189 ? -16.753 -14.596 0.663 1.00 95.25 189 GLU A CA 1
ATOM 1515 C C . GLU A 1 189 ? -15.353 -14.461 0.046 1.00 95.25 189 GLU A C 1
ATOM 1517 O O . GLU A 1 189 ? -14.886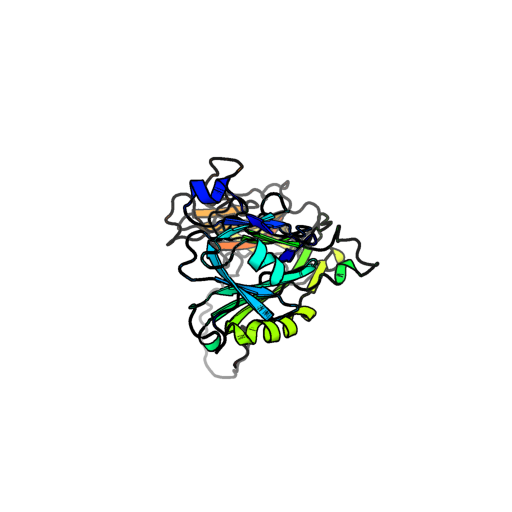 -15.369 -0.638 1.00 95.25 189 GLU A O 1
ATOM 1522 N N . TRP A 1 190 ? -14.658 -13.349 0.302 1.00 94.69 190 TRP A N 1
ATOM 1523 C CA . TRP A 1 190 ? -13.344 -13.067 -0.283 1.00 94.69 190 TRP A CA 1
ATOM 1524 C C . TRP A 1 190 ? -12.169 -13.427 0.625 1.00 94.69 190 TRP A C 1
ATOM 1526 O O . TRP A 1 190 ? -11.022 -13.322 0.190 1.00 94.69 190 TRP A O 1
ATOM 1536 N N . VAL A 1 191 ? -12.411 -13.827 1.879 1.00 92.31 191 VAL A N 1
ATOM 1537 C CA . VAL A 1 191 ? -11.333 -14.133 2.838 1.00 92.31 191 VAL A CA 1
ATOM 1538 C C . VAL A 1 191 ? -10.427 -15.233 2.295 1.00 92.31 191 VAL A C 1
ATOM 1540 O O . VAL A 1 191 ? -9.209 -15.064 2.272 1.00 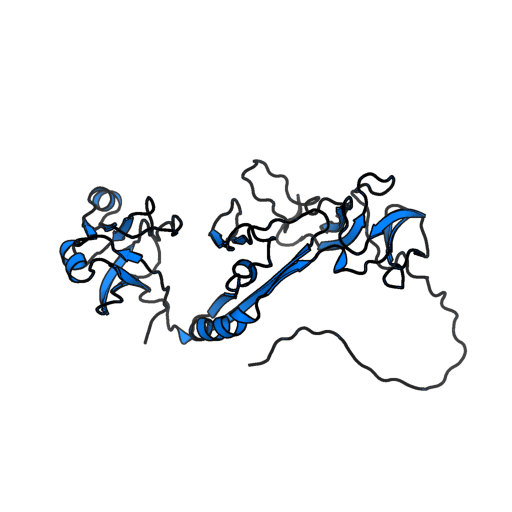92.31 191 VAL A O 1
ATOM 1543 N N . ASP A 1 192 ? -11.016 -16.311 1.791 1.00 92.06 192 ASP A N 1
ATOM 1544 C CA . ASP A 1 192 ? -10.280 -17.469 1.276 1.00 92.06 192 ASP A CA 1
ATOM 1545 C C . ASP A 1 192 ? -9.691 -17.237 -0.123 1.00 92.06 192 ASP A C 1
ATOM 1547 O O . ASP A 1 192 ? -8.810 -17.972 -0.557 1.00 92.06 192 ASP A O 1
ATOM 1551 N N . GLU A 1 193 ? -10.131 -16.179 -0.803 1.00 93.31 193 GLU A N 1
ATOM 1552 C CA . GLU A 1 193 ? -9.588 -15.744 -2.090 1.00 93.31 193 GLU A CA 1
ATOM 1553 C C . GLU A 1 193 ? -8.359 -14.840 -1.930 1.00 93.31 193 GLU A C 1
ATOM 1555 O O . GLU A 1 193 ? -7.684 -14.506 -2.916 1.00 93.31 193 GLU A O 1
ATOM 1560 N N . THR A 1 194 ? -8.064 -14.389 -0.709 1.00 92.06 194 THR A N 1
ATOM 1561 C CA . THR A 1 194 ? -6.793 -13.717 -0.427 1.00 92.06 194 THR A CA 1
ATOM 1562 C C . THR A 1 194 ? -5.652 -14.719 -0.528 1.00 92.06 194 THR A C 1
ATOM 1564 O O . THR A 1 194 ? -5.801 -15.888 -0.188 1.00 92.06 194 THR A O 1
ATOM 1567 N N . VAL A 1 195 ? -4.520 -14.270 -1.061 1.00 90.19 195 VAL A N 1
ATOM 1568 C CA . VAL A 1 195 ? -3.341 -15.120 -1.265 1.00 90.19 195 VAL A CA 1
ATOM 1569 C C . VAL A 1 195 ? -2.118 -14.305 -0.918 1.00 90.19 195 VAL A C 1
ATOM 1571 O O . VAL A 1 195 ? -1.995 -13.170 -1.383 1.00 90.19 195 VAL A O 1
ATOM 1574 N N . ALA A 1 196 ? -1.205 -14.882 -0.151 1.00 90.56 196 ALA A N 1
ATOM 1575 C CA . ALA A 1 196 ? 0.144 -14.372 -0.003 1.00 90.56 196 ALA A CA 1
ATOM 1576 C C . ALA A 1 196 ? 1.139 -15.421 -0.502 1.00 90.56 196 ALA A C 1
ATOM 1578 O O . ALA A 1 196 ? 0.956 -16.609 -0.282 1.00 90.56 196 ALA A O 1
ATOM 1579 N N . ASP A 1 197 ? 2.199 -14.986 -1.174 1.00 90.62 197 ASP A N 1
ATOM 1580 C CA . ASP A 1 197 ? 3.233 -15.911 -1.634 1.00 90.62 197 ASP A CA 1
ATOM 1581 C C . ASP A 1 197 ? 4.605 -15.235 -1.715 1.00 90.62 197 ASP A C 1
ATOM 1583 O O . ASP A 1 197 ? 4.722 -14.004 -1.798 1.00 90.62 197 ASP A O 1
ATOM 1587 N N . MET A 1 198 ? 5.653 -16.050 -1.689 1.00 91.50 198 MET A N 1
ATOM 1588 C CA . MET A 1 198 ? 7.034 -15.649 -1.888 1.00 91.50 198 MET A CA 1
ATOM 1589 C C . MET A 1 198 ? 7.573 -16.294 -3.157 1.00 91.50 198 MET A C 1
ATOM 1591 O O . MET A 1 198 ? 8.028 -17.433 -3.157 1.00 91.50 198 MET A O 1
ATOM 1595 N N . LEU A 1 199 ? 7.602 -15.510 -4.224 1.00 89.50 199 LEU A N 1
ATOM 1596 C CA . LEU A 1 199 ? 8.197 -15.914 -5.484 1.00 89.50 199 LEU A CA 1
ATOM 1597 C C . LEU A 1 199 ? 9.714 -15.719 -5.407 1.00 89.50 199 LEU A C 1
ATOM 1599 O O . LEU A 1 199 ? 10.218 -14.722 -4.886 1.00 89.50 199 LEU A O 1
ATOM 1603 N N . THR A 1 200 ? 10.458 -16.672 -5.931 1.00 85.50 200 THR A N 1
ATOM 1604 C CA . THR A 1 200 ? 11.917 -16.693 -6.009 1.00 85.50 200 THR A CA 1
ATOM 1605 C C . THR A 1 200 ? 12.377 -16.451 -7.443 1.00 85.50 200 THR A C 1
ATOM 1607 O O . THR A 1 200 ? 11.583 -16.424 -8.382 1.00 85.50 200 THR A O 1
ATOM 1610 N N . GLY A 1 201 ? 13.688 -16.306 -7.649 1.00 74.31 201 GLY A N 1
ATOM 1611 C CA . GLY A 1 201 ? 14.247 -16.162 -8.997 1.00 74.31 201 GLY A CA 1
ATOM 1612 C C . GLY A 1 201 ? 13.952 -17.345 -9.933 1.00 74.31 201 GLY A C 1
ATOM 1613 O O . GLY A 1 201 ? 13.992 -17.163 -11.145 1.00 74.31 201 GLY A O 1
ATOM 1614 N N . ASN A 1 202 ? 13.635 -18.527 -9.392 1.00 80.19 202 ASN A N 1
ATOM 1615 C CA . ASN A 1 202 ? 13.292 -19.710 -10.187 1.00 80.19 202 ASN A CA 1
ATOM 1616 C C . ASN A 1 202 ? 11.842 -19.690 -10.688 1.00 80.19 202 ASN A C 1
ATOM 1618 O O . ASN A 1 202 ? 11.525 -20.394 -11.642 1.00 80.19 202 ASN A O 1
ATOM 1622 N N . ASP A 1 203 ? 10.981 -18.880 -10.072 1.00 85.06 203 ASP A N 1
ATOM 1623 C CA . ASP A 1 203 ? 9.560 -18.791 -10.422 1.00 85.06 203 ASP A CA 1
ATOM 1624 C C . ASP A 1 203 ? 9.315 -17.870 -11.625 1.00 85.06 203 ASP A C 1
ATOM 1626 O O . ASP A 1 203 ? 8.203 -17.792 -12.148 1.00 85.06 203 ASP A O 1
ATOM 1630 N N . PHE A 1 204 ? 10.359 -17.177 -12.094 1.00 84.88 204 PHE A N 1
ATOM 1631 C CA . PHE A 1 204 ? 10.270 -16.239 -13.200 1.00 84.88 204 PHE A CA 1
ATOM 1632 C C . PHE A 1 204 ? 11.230 -16.580 -14.337 1.00 84.88 204 PHE A C 1
ATOM 1634 O O . PHE A 1 204 ? 12.451 -16.477 -14.210 1.00 84.88 204 PHE A O 1
ATOM 1641 N N . GLU A 1 205 ? 10.675 -16.832 -15.520 1.00 90.19 205 GLU A N 1
ATOM 1642 C CA . GLU A 1 205 ? 11.446 -16.789 -16.757 1.00 90.19 205 GLU A CA 1
ATOM 1643 C C . GLU A 1 205 ? 11.513 -15.342 -17.267 1.00 90.19 205 GLU A C 1
ATOM 1645 O O . GLU A 1 205 ? 10.626 -14.837 -17.953 1.00 90.19 205 GLU A O 1
ATOM 1650 N N . GLY A 1 206 ? 12.562 -14.626 -16.860 1.00 91.44 206 GLY A N 1
ATOM 1651 C CA . GLY A 1 206 ? 12.808 -13.260 -17.321 1.00 91.44 206 GLY A CA 1
ATOM 1652 C C . GLY A 1 206 ? 13.308 -13.184 -18.763 1.00 91.44 206 GLY A C 1
ATOM 1653 O O . GLY A 1 206 ? 13.660 -14.184 -19.383 1.00 91.44 206 GLY A O 1
ATOM 1654 N N . ARG A 1 207 ? 13.418 -11.962 -19.281 1.00 95.44 207 ARG A N 1
ATOM 1655 C CA . ARG A 1 207 ? 14.064 -11.663 -20.564 1.00 95.44 207 ARG A CA 1
ATOM 1656 C C . ARG A 1 207 ? 15.019 -10.480 -20.429 1.00 95.44 207 ARG A C 1
ATOM 1658 O O . ARG A 1 207 ? 14.897 -9.709 -19.470 1.00 95.44 207 ARG A O 1
ATOM 1665 N N . LEU A 1 208 ? 15.971 -10.361 -21.355 1.00 96.62 208 LEU A N 1
ATOM 1666 C CA . LEU A 1 208 ? 16.852 -9.196 -21.428 1.00 96.62 208 LEU A CA 1
ATOM 1667 C C . LEU A 1 208 ? 16.017 -7.932 -21.657 1.00 96.62 208 LEU A C 1
ATOM 1669 O O . LEU A 1 208 ? 15.104 -7.915 -22.488 1.00 96.62 208 LEU A O 1
ATOM 1673 N N . VAL A 1 209 ? 16.352 -6.891 -20.905 1.00 96.75 209 VAL A N 1
ATOM 1674 C CA . VAL A 1 209 ? 15.831 -5.537 -21.075 1.00 96.75 209 VAL A CA 1
ATOM 1675 C C . VAL A 1 209 ? 17.018 -4.627 -21.306 1.00 96.75 209 VAL A C 1
ATOM 1677 O O . VAL A 1 209 ? 17.992 -4.714 -20.570 1.00 96.75 209 VAL A O 1
ATOM 1680 N N . GLU A 1 210 ? 16.958 -3.761 -22.303 1.00 96.12 210 GLU A N 1
ATOM 1681 C CA . GLU A 1 210 ? 18.061 -2.864 -22.619 1.00 96.12 210 GLU A CA 1
ATOM 1682 C C . GLU A 1 210 ? 17.560 -1.434 -22.760 1.00 96.12 210 GLU A C 1
ATOM 1684 O O . GLU A 1 210 ? 16.547 -1.168 -23.409 1.00 96.12 210 GLU A O 1
ATOM 1689 N N . MET A 1 211 ? 18.268 -0.518 -22.113 1.00 94.94 211 MET A N 1
ATOM 1690 C CA . MET A 1 211 ? 17.971 0.904 -22.126 1.00 94.94 211 MET A CA 1
ATOM 1691 C C . MET A 1 211 ? 18.811 1.584 -23.202 1.00 94.94 211 MET A C 1
ATOM 1693 O O . MET A 1 211 ? 20.033 1.437 -23.225 1.00 94.94 211 MET A O 1
ATOM 1697 N N . TRP A 1 212 ? 18.151 2.340 -24.070 1.00 95.00 212 TRP A N 1
ATOM 1698 C CA . TRP A 1 212 ? 18.756 3.065 -25.181 1.00 95.00 212 TRP A CA 1
ATOM 1699 C C . TRP A 1 212 ? 18.546 4.560 -24.983 1.00 95.00 212 TRP A C 1
ATOM 1701 O O . TRP A 1 212 ? 17.484 4.963 -24.520 1.00 95.00 212 TRP A O 1
ATOM 1711 N N . GLU A 1 213 ? 19.540 5.379 -25.316 1.00 94.00 213 GLU A N 1
ATOM 1712 C CA . GLU A 1 213 ? 19.459 6.836 -25.153 1.00 94.00 213 GLU A CA 1
ATOM 1713 C C . GLU A 1 213 ? 19.960 7.575 -26.398 1.00 94.00 213 GLU A C 1
ATOM 1715 O O . GLU A 1 213 ? 20.967 7.189 -27.005 1.00 94.00 213 GLU A O 1
ATOM 1720 N N . GLU A 1 214 ? 19.284 8.674 -26.723 1.00 94.50 214 GLU A N 1
ATOM 1721 C CA . GLU A 1 214 ? 19.718 9.706 -27.664 1.00 94.50 214 GLU A CA 1
ATOM 1722 C C . GLU A 1 214 ? 19.181 11.065 -27.198 1.00 94.50 214 GLU A C 1
ATOM 1724 O O . GLU A 1 214 ? 17.999 11.189 -26.883 1.00 94.50 214 GLU A O 1
ATOM 1729 N N . ASP A 1 215 ? 20.052 12.074 -27.106 1.00 92.31 215 ASP A N 1
ATOM 1730 C CA . ASP A 1 215 ? 19.699 13.460 -26.762 1.00 92.31 215 ASP A CA 1
ATOM 1731 C C . ASP A 1 215 ? 18.809 13.626 -25.509 1.00 92.31 215 ASP A C 1
ATOM 1733 O O . ASP A 1 215 ? 17.908 14.466 -25.459 1.00 92.31 215 ASP A O 1
ATOM 1737 N N . GLY A 1 216 ? 19.059 12.829 -24.461 1.00 89.19 216 GLY A N 1
ATOM 1738 C CA . GLY A 1 216 ? 18.288 12.882 -23.214 1.00 89.19 216 GLY A CA 1
ATOM 1739 C C . GLY A 1 216 ? 16.880 12.274 -23.302 1.00 89.19 216 GLY A C 1
ATOM 1740 O O . GLY A 1 216 ? 16.083 12.432 -22.371 1.00 89.19 216 GLY A O 1
ATOM 1741 N N . ILE A 1 217 ? 16.569 11.562 -24.385 1.00 93.25 217 ILE A N 1
ATOM 1742 C CA . ILE A 1 217 ? 15.383 10.716 -24.531 1.00 93.25 217 ILE A CA 1
ATOM 1743 C C . ILE A 1 217 ? 15.823 9.260 -24.402 1.00 93.25 217 ILE A C 1
ATOM 1745 O O . ILE A 1 217 ? 16.828 8.850 -24.979 1.00 93.25 217 ILE A O 1
ATOM 1749 N N . ILE A 1 218 ? 15.070 8.484 -23.626 1.00 93.94 218 ILE A N 1
ATOM 1750 C CA . ILE A 1 218 ? 15.315 7.064 -23.401 1.00 93.94 218 ILE A CA 1
ATOM 1751 C C . ILE A 1 218 ? 14.201 6.224 -24.013 1.00 93.94 218 ILE A C 1
ATOM 1753 O O . ILE A 1 218 ? 13.019 6.502 -23.808 1.00 93.94 218 ILE A O 1
ATOM 1757 N N . GLY A 1 219 ? 14.606 5.143 -24.675 1.00 94.75 219 GLY A N 1
ATOM 1758 C CA . GLY A 1 219 ? 13.768 4.001 -25.014 1.00 94.75 219 GLY A CA 1
ATOM 1759 C C . GLY A 1 219 ? 14.171 2.758 -24.231 1.00 94.75 219 GLY A C 1
ATOM 1760 O O . GLY A 1 219 ? 15.317 2.611 -23.803 1.00 94.75 219 GLY A O 1
ATOM 1761 N N . VAL A 1 220 ? 13.229 1.835 -24.058 1.00 95.44 220 VAL A N 1
ATOM 1762 C CA . VAL A 1 220 ? 13.494 0.534 -23.435 1.00 95.44 220 VAL A CA 1
ATOM 1763 C C . VAL A 1 220 ? 13.078 -0.568 -24.395 1.00 95.44 220 VAL A C 1
ATOM 1765 O O . VAL A 1 220 ? 11.918 -0.651 -24.791 1.00 95.44 220 VAL A O 1
ATOM 1768 N N . ALA A 1 221 ? 14.031 -1.420 -24.758 1.00 96.12 221 ALA A N 1
ATOM 1769 C CA . ALA A 1 221 ? 13.808 -2.579 -25.606 1.00 96.12 221 ALA A CA 1
ATOM 1770 C C . ALA A 1 221 ? 13.753 -3.853 -24.758 1.00 96.12 221 ALA A C 1
ATOM 1772 O O . ALA A 1 221 ? 14.552 -4.048 -23.843 1.00 96.12 221 ALA A O 1
ATOM 1773 N N . PHE A 1 222 ? 12.833 -4.748 -25.102 1.00 95.81 222 PHE A N 1
ATOM 1774 C CA . PHE A 1 222 ? 12.689 -6.061 -24.479 1.00 95.81 222 PHE A CA 1
ATOM 1775 C C . PHE A 1 222 ? 13.055 -7.142 -25.489 1.00 95.81 222 PHE A C 1
ATOM 1777 O O . PHE A 1 222 ? 12.671 -7.056 -26.659 1.00 95.81 222 PHE A O 1
ATOM 1784 N N . ALA A 1 223 ? 13.752 -8.192 -25.052 1.00 96.38 223 ALA A N 1
ATOM 1785 C CA . ALA A 1 223 ? 13.946 -9.351 -25.911 1.00 96.38 223 ALA A CA 1
ATOM 1786 C C . ALA A 1 223 ? 12.580 -9.965 -26.269 1.00 96.38 223 ALA A C 1
ATOM 1788 O O . ALA A 1 223 ? 11.667 -10.036 -25.438 1.00 96.38 223 ALA A O 1
ATOM 1789 N N . LYS A 1 224 ? 12.428 -10.404 -27.524 1.00 92.31 224 LYS A N 1
ATOM 1790 C CA . LYS A 1 224 ? 11.138 -10.894 -28.042 1.00 92.31 224 LYS A CA 1
ATOM 1791 C C . LYS A 1 224 ? 10.654 -12.149 -27.310 1.00 92.31 224 LYS A C 1
ATOM 1793 O O . LYS A 1 224 ? 9.473 -12.253 -26.995 1.00 92.31 224 LYS A O 1
ATOM 1798 N N . ALA A 1 225 ? 11.567 -13.076 -27.025 1.00 93.12 225 ALA A N 1
ATOM 1799 C CA . ALA A 1 225 ? 11.275 -14.326 -26.329 1.00 93.12 225 ALA A CA 1
ATOM 1800 C C . ALA A 1 225 ? 11.606 -14.242 -24.830 1.00 93.12 225 ALA A C 1
ATOM 1802 O O . ALA A 1 225 ? 12.530 -13.529 -24.424 1.00 93.12 225 ALA A O 1
ATOM 1803 N N . LEU A 1 226 ? 10.881 -15.018 -24.019 1.00 92.12 226 LEU A N 1
ATOM 1804 C CA . LEU A 1 226 ? 11.304 -15.348 -22.655 1.00 92.12 226 LEU A CA 1
ATOM 1805 C C . LEU A 1 226 ? 12.657 -16.075 -22.706 1.00 92.12 226 LEU A C 1
ATOM 1807 O O . LEU A 1 226 ? 12.951 -16.769 -23.679 1.00 92.12 226 LEU A O 1
ATOM 1811 N N . GLY A 1 227 ? 13.534 -15.797 -21.742 1.00 91.38 227 GLY A N 1
ATOM 1812 C CA . GLY A 1 227 ? 14.921 -16.272 -21.755 1.00 91.38 227 GLY A CA 1
ATOM 1813 C C . GLY A 1 227 ? 15.815 -15.636 -22.833 1.00 91.38 227 GLY A C 1
ATOM 1814 O O . GLY A 1 227 ? 17.013 -15.917 -22.877 1.00 91.38 227 GLY A O 1
ATOM 1815 N N . GLY A 1 228 ? 15.273 -14.761 -23.688 1.00 93.62 228 GLY A N 1
ATOM 1816 C CA . GLY A 1 228 ? 16.019 -14.096 -24.753 1.00 93.62 228 GLY A CA 1
ATOM 1817 C C . GLY A 1 228 ? 17.135 -13.194 -24.218 1.00 93.62 228 GLY A C 1
ATOM 1818 O O . GLY A 1 228 ? 16.953 -12.478 -23.231 1.00 93.62 228 GLY A O 1
ATOM 1819 N N . ASN A 1 229 ? 18.280 -13.212 -24.902 1.00 94.25 229 ASN A N 1
ATOM 1820 C CA . ASN A 1 229 ? 19.519 -12.526 -24.517 1.00 94.25 229 ASN A CA 1
ATOM 1821 C C . ASN A 1 229 ? 19.966 -11.450 -25.522 1.00 94.25 229 ASN A C 1
ATOM 1823 O O . ASN A 1 229 ? 21.120 -11.030 -25.496 1.00 94.25 229 ASN A O 1
ATOM 1827 N N . SER A 1 230 ? 19.081 -11.041 -26.431 1.00 93.75 230 SER A N 1
ATOM 1828 C CA . SER A 1 230 ? 19.360 -9.993 -27.409 1.00 93.75 230 SER A CA 1
ATOM 1829 C C . SER A 1 230 ? 18.156 -9.082 -27.600 1.00 93.75 230 SER A C 1
ATOM 1831 O O . SER A 1 230 ? 16.998 -9.507 -27.559 1.00 93.75 230 SER A O 1
ATOM 1833 N N . THR A 1 231 ? 18.469 -7.812 -27.800 1.00 94.69 231 THR A N 1
ATOM 1834 C CA . THR A 1 231 ? 17.546 -6.695 -27.976 1.00 94.69 231 THR A CA 1
ATOM 1835 C C . THR A 1 231 ? 17.996 -5.876 -29.177 1.00 94.69 231 THR A C 1
ATOM 1837 O O . THR A 1 231 ? 19.160 -5.899 -29.573 1.00 94.69 231 THR A O 1
ATOM 1840 N N . THR A 1 232 ? 17.053 -5.167 -29.787 1.00 92.81 232 THR A N 1
ATOM 1841 C CA . THR A 1 232 ? 17.313 -4.228 -30.881 1.00 92.81 232 THR A CA 1
ATOM 1842 C C . THR A 1 232 ? 16.466 -2.990 -30.654 1.00 92.81 232 THR A C 1
ATOM 1844 O O . THR A 1 232 ? 15.308 -3.118 -30.257 1.00 92.81 232 THR A O 1
ATOM 1847 N N . CYS A 1 233 ? 17.016 -1.817 -30.943 1.00 93.56 233 CYS A N 1
ATOM 1848 C CA . CYS A 1 233 ? 16.305 -0.547 -30.892 1.00 93.56 233 CYS A CA 1
ATOM 1849 C C . CYS A 1 233 ? 16.536 0.203 -32.207 1.00 93.56 233 CYS A C 1
ATOM 1851 O O . CYS A 1 233 ? 17.616 0.105 -32.792 1.00 93.56 233 CYS A O 1
ATOM 1853 N N . ALA A 1 234 ? 15.519 0.916 -32.688 1.00 90.81 234 ALA A N 1
ATOM 1854 C CA . ALA A 1 234 ? 15.570 1.606 -33.976 1.00 90.81 234 ALA A CA 1
ATOM 1855 C C . ALA A 1 234 ? 16.569 2.777 -34.013 1.00 90.81 234 ALA A C 1
ATOM 1857 O O . ALA A 1 234 ? 17.045 3.140 -35.088 1.00 90.81 234 ALA A O 1
ATOM 1858 N N . ARG A 1 235 ? 16.877 3.380 -32.859 1.00 92.00 235 ARG A N 1
ATOM 1859 C CA . ARG A 1 235 ? 17.761 4.548 -32.732 1.00 92.00 235 ARG A CA 1
ATOM 1860 C C . ARG A 1 235 ? 18.467 4.595 -31.376 1.00 92.00 235 ARG A C 1
ATOM 1862 O O . ARG A 1 235 ? 18.201 3.780 -30.493 1.00 92.00 235 ARG A O 1
ATOM 1869 N N . GLY A 1 236 ? 19.370 5.562 -31.227 1.00 92.56 236 GLY A N 1
ATOM 1870 C CA . GLY A 1 236 ? 20.176 5.764 -30.028 1.00 92.56 236 GLY A CA 1
ATOM 1871 C C . GLY A 1 236 ? 21.271 4.723 -29.808 1.00 92.56 236 GLY A C 1
ATOM 1872 O O . GLY A 1 236 ? 21.577 3.890 -30.663 1.00 92.56 236 GLY A O 1
ATOM 1873 N N . LYS A 1 237 ? 21.907 4.798 -28.636 1.00 93.25 237 LYS A N 1
ATOM 1874 C CA . LYS A 1 237 ? 22.951 3.856 -28.209 1.00 93.25 237 LYS A CA 1
ATOM 1875 C C . LYS A 1 237 ? 22.514 3.122 -26.954 1.00 93.25 237 LYS A C 1
ATOM 1877 O O . LYS A 1 237 ? 21.977 3.748 -26.040 1.00 93.25 237 LYS A O 1
ATOM 1882 N N . SER A 1 238 ? 22.796 1.821 -26.904 1.00 93.44 238 SER A N 1
ATOM 1883 C CA . SER A 1 238 ? 22.620 1.035 -25.687 1.00 93.44 238 SER A CA 1
ATOM 1884 C C . SER A 1 238 ? 23.457 1.644 -24.564 1.00 93.44 238 SER A C 1
ATOM 1886 O O . SER A 1 238 ? 24.633 1.978 -24.749 1.00 93.44 238 SER A O 1
ATOM 1888 N N . LYS A 1 239 ? 22.814 1.837 -23.417 1.00 92.00 239 LYS A N 1
ATOM 1889 C CA . LYS A 1 239 ? 23.414 2.373 -22.197 1.00 92.00 239 LYS A CA 1
ATOM 1890 C C . LYS A 1 239 ? 23.584 1.320 -21.131 1.00 92.00 239 LYS A C 1
ATOM 1892 O O . LYS A 1 239 ? 24.550 1.385 -20.389 1.00 92.00 239 LYS A O 1
ATOM 1897 N N . CYS A 1 240 ? 22.615 0.426 -21.006 1.00 92.69 240 CYS A N 1
ATOM 1898 C CA . CYS A 1 240 ? 22.533 -0.461 -19.863 1.00 92.69 240 CYS A CA 1
ATOM 1899 C C . CYS A 1 240 ? 21.675 -1.676 -20.199 1.00 92.69 240 CYS A C 1
ATOM 1901 O O . CYS A 1 240 ? 20.570 -1.533 -20.732 1.00 92.69 240 CYS A O 1
ATOM 1903 N N . ALA A 1 241 ? 22.164 -2.856 -19.833 1.00 95.44 241 ALA A N 1
ATOM 1904 C CA . ALA A 1 241 ? 21.438 -4.110 -19.924 1.00 95.44 241 ALA A CA 1
ATOM 1905 C C . ALA A 1 241 ? 20.908 -4.513 -18.541 1.00 95.44 241 ALA A C 1
ATOM 1907 O O . ALA A 1 241 ? 21.548 -4.322 -17.512 1.00 95.44 241 ALA A O 1
ATOM 1908 N N . GLY A 1 242 ? 19.717 -5.087 -18.513 1.00 95.69 242 GLY A N 1
ATOM 1909 C CA . GLY A 1 242 ? 19.005 -5.453 -17.302 1.00 95.69 242 GLY A CA 1
ATOM 1910 C C . GLY A 1 242 ? 18.075 -6.636 -17.524 1.00 95.69 242 GLY A C 1
ATOM 1911 O O . GLY A 1 242 ? 18.146 -7.359 -18.520 1.00 95.69 242 GLY A O 1
ATOM 1912 N N . SER A 1 243 ? 17.184 -6.851 -16.568 1.00 94.81 243 SER A N 1
ATOM 1913 C CA . SER A 1 243 ? 16.230 -7.950 -16.583 1.00 94.81 243 SER A CA 1
ATOM 1914 C C . SER A 1 243 ? 14.804 -7.453 -16.417 1.00 94.81 243 SER A C 1
ATOM 1916 O O . SER A 1 243 ? 14.541 -6.470 -15.728 1.00 94.81 243 SER A O 1
ATOM 1918 N N . SER A 1 244 ? 13.859 -8.173 -17.019 1.00 94.38 244 SER A N 1
ATOM 1919 C CA . SER A 1 244 ? 12.429 -7.929 -16.820 1.00 94.38 244 SER A CA 1
ATOM 1920 C C . SER A 1 244 ? 11.914 -8.453 -15.477 1.00 94.38 244 SER A C 1
ATOM 1922 O O . SER A 1 244 ? 10.750 -8.240 -15.153 1.00 94.38 244 SER A O 1
ATOM 1924 N N . VAL A 1 245 ? 12.742 -9.182 -14.723 1.00 91.75 245 VAL A N 1
ATOM 1925 C CA . VAL A 1 245 ? 12.378 -9.809 -13.446 1.00 91.75 245 VAL A CA 1
ATOM 1926 C C . VAL A 1 245 ? 13.434 -9.478 -12.389 1.00 91.75 245 VAL A C 1
ATOM 1928 O O . VAL A 1 245 ? 14.598 -9.265 -12.744 1.00 91.75 245 VAL A O 1
ATOM 1931 N N . PRO A 1 246 ? 13.072 -9.437 -11.097 1.00 89.56 246 PRO A N 1
ATOM 1932 C CA . PRO A 1 246 ? 14.033 -9.222 -10.022 1.00 89.56 246 PRO A CA 1
ATOM 1933 C C . PRO A 1 246 ? 15.155 -10.260 -10.035 1.00 89.56 246 PRO A C 1
ATOM 1935 O O . PRO A 1 246 ? 14.912 -11.458 -10.176 1.00 89.56 246 PRO A O 1
ATOM 1938 N N . ARG A 1 247 ? 16.395 -9.806 -9.839 1.00 87.69 247 ARG A N 1
ATOM 1939 C CA . ARG A 1 247 ? 17.571 -10.670 -9.677 1.00 87.69 247 ARG A CA 1
ATOM 1940 C C . ARG A 1 247 ? 18.504 -10.112 -8.602 1.00 87.69 247 ARG A C 1
ATOM 1942 O O . ARG A 1 247 ? 18.525 -8.896 -8.392 1.00 87.69 247 ARG A O 1
ATOM 1949 N N . PRO A 1 248 ? 19.296 -10.963 -7.928 1.00 87.25 248 PRO A N 1
ATOM 1950 C CA . PRO A 1 248 ? 20.350 -10.492 -7.036 1.00 87.25 248 PRO A CA 1
ATOM 1951 C C . PRO A 1 248 ? 21.280 -9.496 -7.744 1.00 87.25 248 PRO A C 1
ATOM 1953 O O . PRO A 1 248 ? 21.696 -9.728 -8.875 1.00 87.25 248 PRO A O 1
ATOM 1956 N N . GLY A 1 249 ? 21.594 -8.382 -7.078 1.00 88.56 249 GLY A N 1
ATOM 1957 C CA . GLY A 1 249 ? 22.477 -7.339 -7.615 1.00 88.56 249 GLY A CA 1
ATOM 1958 C C . GLY A 1 249 ? 21.826 -6.354 -8.595 1.00 88.56 249 GLY A C 1
ATOM 1959 O O . GLY A 1 249 ? 22.492 -5.411 -9.010 1.00 88.56 249 GLY A O 1
ATOM 1960 N N . MET A 1 250 ? 20.543 -6.519 -8.934 1.00 91.06 250 MET A N 1
ATOM 1961 C CA . MET A 1 250 ? 19.806 -5.580 -9.784 1.00 91.06 250 MET A CA 1
ATOM 1962 C C . MET A 1 250 ? 18.826 -4.726 -8.972 1.00 91.06 250 MET A C 1
ATOM 1964 O O . MET A 1 250 ? 18.238 -5.184 -7.991 1.00 91.06 250 MET A O 1
ATOM 1968 N N . THR A 1 251 ? 18.615 -3.490 -9.417 1.00 92.44 251 THR A N 1
ATOM 1969 C CA . THR A 1 251 ? 17.741 -2.495 -8.783 1.00 92.44 251 THR A CA 1
ATOM 1970 C C . THR A 1 251 ? 16.637 -2.092 -9.762 1.00 92.44 251 THR A C 1
ATOM 1972 O O . THR A 1 251 ? 16.930 -1.917 -10.945 1.00 92.44 251 THR A O 1
ATOM 1975 N N . PRO A 1 252 ? 15.374 -1.936 -9.325 1.00 93.81 252 PRO A N 1
ATOM 1976 C CA . PRO A 1 252 ? 14.312 -1.457 -10.204 1.00 93.81 252 PRO A CA 1
ATOM 1977 C C . PRO A 1 252 ? 14.586 -0.021 -10.662 1.00 93.81 252 PRO A C 1
ATOM 1979 O O . PRO A 1 252 ? 14.956 0.822 -9.848 1.00 93.81 252 PRO A O 1
ATOM 1982 N N . PHE A 1 253 ? 14.382 0.260 -11.949 1.00 95.12 253 PHE A N 1
ATOM 1983 C CA . PHE A 1 253 ? 14.440 1.613 -12.506 1.00 95.12 253 PHE A CA 1
ATOM 1984 C C . PHE A 1 253 ? 13.053 2.083 -12.904 1.00 95.12 253 PHE A C 1
ATOM 1986 O O . PHE A 1 253 ? 12.266 1.337 -13.487 1.00 95.12 253 PHE A O 1
ATOM 1993 N N . PHE A 1 254 ? 12.786 3.353 -12.643 1.00 95.81 254 PHE A N 1
ATOM 1994 C CA . PHE A 1 254 ? 11.513 3.990 -12.913 1.00 95.81 254 PHE A CA 1
ATOM 1995 C C . PHE A 1 254 ? 11.720 5.169 -13.849 1.00 95.81 254 PHE A C 1
ATOM 1997 O O . PHE A 1 254 ? 12.606 5.986 -13.615 1.00 95.81 254 PHE A O 1
ATOM 2004 N N . ALA A 1 255 ? 10.870 5.287 -14.864 1.00 95.88 255 ALA A N 1
ATOM 2005 C CA . ALA A 1 255 ? 10.628 6.561 -15.522 1.00 95.88 255 ALA A CA 1
ATOM 2006 C C . ALA A 1 255 ? 9.506 7.269 -14.773 1.00 95.88 255 ALA A C 1
ATOM 2008 O O . ALA A 1 255 ? 8.407 6.729 -14.666 1.00 95.88 255 ALA A O 1
ATOM 2009 N N . ILE A 1 256 ? 9.783 8.454 -14.244 1.00 96.50 256 ILE A N 1
ATOM 2010 C CA . ILE A 1 256 ? 8.849 9.253 -13.460 1.00 96.50 256 ILE A CA 1
ATOM 2011 C C . ILE A 1 256 ? 8.677 10.600 -14.147 1.00 96.50 256 ILE A C 1
ATOM 2013 O O . ILE A 1 256 ? 9.657 11.259 -14.487 1.00 96.50 256 ILE A O 1
ATOM 2017 N N . THR A 1 257 ? 7.436 11.040 -14.311 1.00 95.62 257 THR A N 1
ATOM 2018 C CA . THR A 1 257 ? 7.104 12.388 -14.780 1.00 95.62 257 THR A CA 1
ATOM 2019 C C . THR A 1 257 ? 6.253 13.107 -13.751 1.00 95.62 257 THR A C 1
ATOM 2021 O O . THR A 1 257 ? 5.413 12.509 -13.083 1.00 95.62 257 THR A O 1
ATOM 2024 N N . CYS A 1 258 ? 6.501 14.401 -13.597 1.00 94.38 258 CYS A N 1
ATOM 2025 C CA . CYS A 1 258 ? 5.911 15.247 -12.571 1.00 94.38 258 CYS A CA 1
ATOM 2026 C C . CYS A 1 258 ? 5.777 16.667 -13.136 1.00 94.38 258 CYS A C 1
ATOM 2028 O O . CYS A 1 258 ? 6.726 17.460 -13.111 1.00 94.38 258 CYS A O 1
ATOM 2030 N N . GLY A 1 259 ? 4.614 16.957 -13.726 1.00 91.12 259 GLY A N 1
ATOM 2031 C CA . GLY A 1 259 ? 4.430 18.136 -14.573 1.00 91.12 259 GLY A CA 1
ATOM 2032 C C . GLY A 1 259 ? 5.381 18.084 -15.772 1.00 91.12 259 GLY A C 1
ATOM 2033 O O . GLY A 1 259 ? 5.448 17.078 -16.472 1.00 91.12 259 GLY A O 1
ATOM 2034 N N . ASN A 1 260 ? 6.175 19.139 -15.962 1.00 91.62 260 ASN A N 1
ATOM 2035 C CA . ASN A 1 260 ? 7.163 19.221 -17.047 1.00 91.62 260 ASN A CA 1
ATOM 2036 C C . ASN A 1 260 ? 8.527 18.598 -16.705 1.00 91.62 260 ASN A C 1
ATOM 2038 O O . ASN A 1 260 ? 9.444 18.638 -17.527 1.00 91.62 260 ASN A O 1
ATOM 2042 N N . ARG A 1 261 ? 8.690 18.057 -15.492 1.00 94.69 261 ARG A N 1
ATOM 2043 C CA . ARG A 1 261 ? 9.933 17.415 -15.056 1.00 94.69 261 ARG A CA 1
ATOM 2044 C C . ARG A 1 261 ? 9.856 15.912 -15.262 1.00 94.69 261 ARG A C 1
ATOM 2046 O O . ARG A 1 261 ? 8.797 15.308 -15.094 1.00 94.69 261 ARG A O 1
ATOM 2053 N N . SER A 1 262 ? 11.000 15.319 -15.561 1.00 95.69 262 SER A N 1
ATOM 2054 C CA . SER A 1 262 ? 11.141 13.884 -15.763 1.00 95.69 262 SER A CA 1
ATOM 2055 C C . SER A 1 262 ? 12.402 13.348 -15.093 1.00 95.69 262 SER A C 1
ATOM 2057 O O . SER A 1 262 ? 13.360 14.086 -14.850 1.00 95.69 262 SER A O 1
ATOM 2059 N N . TYR A 1 263 ? 12.362 12.078 -14.732 1.00 95.44 263 TYR A N 1
ATOM 2060 C CA . TYR A 1 263 ? 13.432 11.360 -14.063 1.00 95.44 263 TYR A CA 1
ATOM 2061 C C . TYR A 1 263 ? 13.436 9.924 -14.567 1.00 95.44 263 TYR A C 1
ATOM 2063 O O . TYR A 1 263 ? 12.373 9.319 -14.685 1.00 95.44 263 TYR A O 1
ATOM 2071 N N . VAL A 1 264 ? 14.617 9.374 -14.827 1.00 94.56 264 VAL A N 1
ATOM 2072 C CA . VAL A 1 264 ? 14.798 7.941 -15.059 1.00 94.56 264 VAL A CA 1
ATOM 2073 C C . VAL A 1 264 ? 15.829 7.437 -14.066 1.00 94.56 264 VAL A C 1
ATOM 2075 O O . VAL A 1 264 ? 16.954 7.919 -14.074 1.00 94.56 264 VAL A O 1
ATOM 2078 N N . GLY A 1 265 ? 15.479 6.490 -13.199 1.00 94.19 265 GLY A N 1
ATOM 2079 C CA . GLY A 1 265 ? 16.438 5.938 -12.243 1.00 94.19 265 GLY A CA 1
ATOM 2080 C C . GLY A 1 265 ? 15.814 5.144 -11.096 1.00 94.19 265 GLY A C 1
ATOM 2081 O O . GLY A 1 265 ? 14.612 4.874 -11.112 1.00 94.19 265 GLY A O 1
ATOM 2082 N N . PRO A 1 266 ? 16.620 4.749 -10.095 1.00 93.94 266 PRO A N 1
ATOM 2083 C CA . PRO A 1 266 ? 16.178 3.849 -9.031 1.00 93.94 266 PRO A CA 1
ATOM 2084 C C . PRO A 1 266 ? 15.389 4.519 -7.894 1.00 93.94 266 PRO A C 1
ATOM 2086 O O . PRO A 1 266 ? 14.772 3.825 -7.086 1.00 93.94 266 PRO A O 1
ATOM 2089 N N . ASP A 1 267 ? 15.402 5.851 -7.790 1.00 92.75 267 ASP A N 1
ATOM 2090 C CA . ASP A 1 267 ? 14.698 6.575 -6.729 1.00 92.75 267 ASP A CA 1
ATOM 2091 C C . ASP A 1 267 ? 13.234 6.839 -7.106 1.00 92.75 267 ASP A C 1
ATOM 2093 O O . ASP A 1 267 ? 12.904 7.821 -7.771 1.00 92.75 267 ASP A O 1
ATOM 2097 N N . LEU A 1 268 ? 12.328 5.982 -6.624 1.00 91.94 268 LEU A N 1
ATOM 2098 C CA . LEU A 1 268 ? 10.878 6.145 -6.799 1.00 91.94 268 LEU A CA 1
ATOM 2099 C C . LEU A 1 268 ? 10.342 7.473 -6.219 1.00 91.94 268 LEU A C 1
ATOM 2101 O O . LEU A 1 268 ? 9.245 7.908 -6.568 1.00 91.94 268 LEU A O 1
ATOM 2105 N N . TYR A 1 269 ? 11.097 8.127 -5.333 1.00 92.69 269 TYR A N 1
ATOM 2106 C CA . TYR A 1 269 ? 10.708 9.362 -4.659 1.00 92.69 269 TYR A CA 1
ATOM 2107 C C . TYR A 1 269 ? 11.483 10.588 -5.154 1.00 92.69 269 TYR A C 1
ATOM 2109 O O . TYR A 1 269 ? 11.430 11.625 -4.494 1.00 92.69 269 TYR A O 1
ATOM 2117 N N . ALA A 1 270 ? 12.129 10.515 -6.324 1.00 93.50 270 ALA A N 1
ATOM 2118 C CA . ALA A 1 270 ? 12.959 11.595 -6.870 1.00 93.50 270 ALA A CA 1
ATOM 2119 C C . ALA A 1 270 ? 12.258 12.970 -6.918 1.00 93.50 270 ALA A C 1
ATOM 2121 O O . ALA A 1 270 ? 12.899 14.010 -6.760 1.00 93.50 270 ALA A O 1
ATOM 2122 N N . PHE A 1 271 ? 10.931 12.987 -7.103 1.00 95.06 271 PHE A N 1
ATOM 2123 C CA . PHE A 1 271 ? 10.115 14.208 -7.111 1.00 95.06 271 PHE A CA 1
ATOM 2124 C C . PHE A 1 271 ? 9.298 14.454 -5.844 1.00 95.06 271 PHE A C 1
ATOM 2126 O O . PHE A 1 271 ? 8.589 15.461 -5.777 1.00 95.06 271 PHE A O 1
ATOM 2133 N N . ALA A 1 272 ? 9.373 13.581 -4.841 1.00 92.75 272 ALA A N 1
ATOM 2134 C CA . ALA A 1 272 ? 8.640 13.784 -3.601 1.00 92.75 272 ALA A CA 1
ATOM 2135 C C . ALA A 1 272 ? 9.174 15.031 -2.863 1.00 92.75 272 ALA A C 1
ATOM 2137 O O . ALA A 1 272 ? 10.379 15.303 -2.882 1.00 92.75 272 ALA A O 1
ATOM 2138 N N . PRO A 1 273 ? 8.310 15.806 -2.181 1.00 91.56 273 PRO A N 1
ATOM 2139 C CA . PRO A 1 273 ? 8.748 16.904 -1.329 1.00 91.56 273 PRO A CA 1
ATOM 2140 C C . PRO A 1 273 ? 9.812 16.458 -0.322 1.00 91.56 273 PRO A C 1
ATOM 2142 O O . PRO A 1 273 ? 9.688 15.400 0.301 1.00 91.56 273 PRO A O 1
ATOM 2145 N N . LYS A 1 274 ? 10.845 17.291 -0.137 1.00 89.56 274 LYS A N 1
ATOM 2146 C CA . LYS A 1 274 ? 11.878 17.040 0.872 1.00 89.56 274 LYS A CA 1
ATOM 2147 C C . LYS A 1 274 ? 11.250 16.966 2.260 1.00 89.56 274 LYS A C 1
ATOM 2149 O O . LYS A 1 274 ? 10.357 17.737 2.603 1.00 89.56 274 LYS A O 1
ATOM 2154 N N . ARG A 1 275 ? 11.776 16.049 3.062 1.00 87.62 275 ARG A N 1
ATOM 2155 C CA . ARG A 1 275 ? 11.431 15.904 4.475 1.00 87.62 275 ARG A CA 1
ATOM 2156 C C . ARG A 1 275 ? 12.223 16.941 5.270 1.00 87.62 275 ARG A C 1
ATOM 2158 O O . ARG A 1 275 ? 13.435 17.033 5.083 1.00 87.62 275 ARG A O 1
ATOM 2165 N N . ASN A 1 276 ? 11.568 17.698 6.145 1.00 86.81 276 ASN A N 1
ATOM 2166 C CA . ASN A 1 276 ? 12.243 18.630 7.056 1.00 86.81 276 ASN A CA 1
ATOM 2167 C C . ASN A 1 276 ? 12.721 17.915 8.330 1.00 86.81 276 ASN A C 1
ATOM 2169 O O . ASN A 1 276 ? 13.644 18.378 8.994 1.00 86.81 276 ASN A O 1
ATOM 2173 N N . SER A 1 277 ? 12.109 16.774 8.654 1.00 85.06 277 SER A N 1
ATOM 2174 C CA . SER A 1 277 ? 12.463 15.893 9.766 1.00 85.06 277 SER A CA 1
ATOM 2175 C C . SER A 1 277 ? 12.392 14.411 9.355 1.00 85.06 277 SER A C 1
ATOM 2177 O O . SER A 1 277 ? 11.576 14.047 8.502 1.00 85.06 277 SER A O 1
ATOM 2179 N N . PRO A 1 278 ? 13.171 13.510 9.989 1.00 79.06 278 PRO A N 1
ATOM 2180 C CA . PRO A 1 278 ? 12.985 12.060 9.894 1.00 79.06 278 PRO A CA 1
ATOM 2181 C C . PRO A 1 278 ? 11.599 11.550 10.313 1.00 79.06 278 PRO A C 1
ATOM 2183 O O . PRO A 1 278 ? 11.300 10.385 10.052 1.00 79.06 278 PRO A O 1
ATOM 2186 N N . ASP A 1 279 ? 10.763 12.387 10.926 1.00 76.25 279 ASP A N 1
ATOM 2187 C CA . ASP A 1 279 ? 9.375 12.062 11.273 1.00 76.25 279 ASP A CA 1
ATOM 2188 C C . ASP A 1 279 ? 8.362 12.511 10.207 1.00 76.25 279 ASP A C 1
ATOM 2190 O O . ASP A 1 279 ? 7.214 12.065 10.227 1.00 76.25 279 ASP A O 1
ATOM 2194 N N . ASP A 1 280 ? 8.770 13.356 9.253 1.00 78.38 280 ASP A N 1
ATOM 2195 C CA . ASP A 1 280 ? 7.863 13.856 8.218 1.00 78.38 280 ASP A CA 1
ATOM 2196 C C . ASP A 1 280 ? 7.512 12.747 7.221 1.00 78.38 280 ASP A C 1
ATOM 2198 O O . ASP A 1 280 ? 8.398 11.982 6.820 1.00 78.38 280 ASP A O 1
ATOM 2202 N N . PRO A 1 281 ? 6.264 12.654 6.743 1.00 76.69 281 PRO A N 1
ATOM 2203 C CA . PRO A 1 281 ? 5.912 11.663 5.739 1.00 76.69 281 PRO A CA 1
ATOM 2204 C C . PRO A 1 281 ? 6.631 11.902 4.417 1.00 76.69 281 PRO A C 1
ATOM 2206 O O . PRO A 1 281 ? 6.756 13.033 3.951 1.00 76.69 281 PRO A O 1
ATOM 2209 N N . ILE A 1 282 ? 6.985 10.809 3.740 1.00 83.06 282 ILE A N 1
ATOM 2210 C CA . ILE A 1 282 ? 7.267 10.860 2.305 1.00 83.06 282 ILE A CA 1
ATOM 2211 C C . ILE A 1 282 ? 5.927 10.999 1.581 1.00 83.06 282 ILE A C 1
ATOM 2213 O O . ILE A 1 282 ? 5.103 10.080 1.584 1.00 83.06 282 ILE A O 1
ATOM 2217 N N . ARG A 1 283 ? 5.706 12.152 0.952 1.00 85.44 283 ARG A N 1
ATOM 2218 C CA . ARG A 1 283 ? 4.513 12.426 0.144 1.00 85.44 283 ARG A CA 1
ATOM 2219 C C . ARG A 1 283 ? 4.728 11.959 -1.293 1.00 85.44 283 ARG A C 1
ATOM 2221 O O . ARG A 1 283 ? 4.881 12.767 -2.198 1.00 85.44 283 ARG A O 1
ATOM 2228 N N . ALA A 1 284 ? 4.734 10.642 -1.492 1.00 87.25 284 ALA A N 1
ATOM 2229 C CA . ALA A 1 284 ? 4.977 10.013 -2.796 1.00 87.25 284 ALA A CA 1
ATOM 2230 C C . ALA A 1 284 ? 3.955 10.396 -3.884 1.00 87.25 284 ALA A C 1
ATOM 2232 O O . ALA A 1 284 ? 4.220 10.240 -5.067 1.00 87.25 284 ALA A O 1
ATOM 2233 N N . TYR A 1 285 ? 2.780 10.881 -3.482 1.00 86.44 285 TYR A N 1
ATOM 2234 C CA . TYR A 1 285 ? 1.717 11.333 -4.380 1.00 86.44 285 TYR A CA 1
ATOM 2235 C C . TYR A 1 285 ? 1.857 12.801 -4.802 1.00 86.44 285 TYR A C 1
ATOM 2237 O O . TYR A 1 285 ? 1.062 13.261 -5.619 1.00 86.44 285 TYR A O 1
ATOM 2245 N N . ALA A 1 286 ? 2.791 13.540 -4.200 1.00 90.50 286 ALA A N 1
ATOM 2246 C CA . ALA A 1 286 ? 2.965 14.965 -4.409 1.00 90.50 286 ALA A CA 1
ATOM 2247 C C . ALA A 1 286 ? 4.248 15.241 -5.188 1.00 90.50 286 ALA A C 1
ATOM 2249 O O . ALA A 1 286 ? 5.254 14.545 -5.060 1.00 90.50 286 ALA A O 1
ATOM 2250 N N . CYS A 1 287 ? 4.199 16.318 -5.953 1.00 93.12 287 CYS A N 1
ATOM 2251 C CA . CYS A 1 287 ? 5.299 16.828 -6.739 1.00 93.12 287 CYS A CA 1
ATOM 2252 C C . CYS A 1 287 ? 5.948 18.013 -6.013 1.00 93.12 287 CYS A C 1
ATOM 2254 O O . CYS A 1 287 ? 5.291 19.008 -5.722 1.00 93.12 287 CYS A O 1
ATOM 2256 N N . ALA A 1 288 ? 7.242 17.930 -5.700 1.00 92.50 288 ALA A N 1
ATOM 2257 C CA . ALA A 1 288 ? 7.949 18.975 -4.963 1.00 92.50 288 ALA A CA 1
ATOM 2258 C C . ALA A 1 288 ? 7.906 20.318 -5.711 1.00 92.50 288 ALA A C 1
ATOM 2260 O O . ALA A 1 288 ? 8.467 20.426 -6.803 1.00 92.50 288 ALA A O 1
ATOM 2261 N N . GLY A 1 289 ? 7.285 21.337 -5.110 1.00 88.06 289 GLY A N 1
ATOM 2262 C CA . GLY A 1 289 ? 7.148 22.673 -5.704 1.00 88.06 289 GLY A CA 1
ATOM 2263 C C . GLY A 1 289 ? 5.958 22.844 -6.656 1.00 88.06 289 GLY A C 1
ATOM 2264 O O . GLY A 1 289 ? 5.833 23.910 -7.243 1.00 88.06 289 GLY A O 1
ATOM 2265 N N . GLU A 1 290 ? 5.096 21.835 -6.788 1.00 88.19 290 GLU A N 1
ATOM 2266 C CA . GLU A 1 290 ? 3.856 21.892 -7.572 1.00 88.19 290 GLU A CA 1
ATOM 2267 C C . GLU A 1 290 ? 2.627 21.883 -6.647 1.00 88.19 290 GLU A C 1
ATOM 2269 O O . GLU A 1 290 ? 2.721 21.489 -5.481 1.00 88.19 290 GLU A O 1
ATOM 2274 N N . ASP A 1 291 ? 1.463 22.274 -7.174 1.00 83.06 291 ASP A N 1
ATOM 2275 C CA . ASP A 1 291 ? 0.180 22.060 -6.494 1.00 83.06 291 ASP A CA 1
ATOM 2276 C C . ASP A 1 291 ? -0.164 20.560 -6.508 1.00 83.06 291 ASP A C 1
ATOM 2278 O O . ASP A 1 291 ? -0.398 19.967 -7.565 1.00 83.06 291 ASP A O 1
ATOM 2282 N N . ASP A 1 292 ? -0.203 19.940 -5.326 1.00 74.88 292 ASP A N 1
ATOM 2283 C CA . ASP A 1 292 ? -0.429 18.503 -5.146 1.00 74.88 292 ASP A CA 1
ATOM 2284 C C . ASP A 1 292 ? -1.846 18.040 -5.524 1.00 74.88 292 ASP A C 1
ATOM 2286 O O . ASP A 1 292 ? -2.095 16.838 -5.676 1.00 74.88 292 ASP A O 1
ATOM 2290 N N . ARG A 1 293 ? -2.780 18.980 -5.715 1.00 75.62 293 ARG A N 1
ATOM 2291 C CA . ARG A 1 293 ? -4.134 18.701 -6.204 1.00 75.62 293 ARG A CA 1
ATOM 2292 C C . ARG A 1 293 ? -4.191 18.583 -7.719 1.00 75.62 293 ARG A C 1
ATOM 2294 O O . ARG A 1 293 ? -5.028 17.835 -8.219 1.00 75.62 293 ARG A O 1
ATOM 2301 N N . MET A 1 294 ? -3.319 19.303 -8.422 1.00 81.88 294 MET A N 1
ATOM 2302 C CA . MET A 1 294 ? -3.312 19.390 -9.884 1.00 81.88 294 MET A CA 1
ATOM 2303 C C . MET A 1 294 ? -2.247 18.496 -10.517 1.00 81.88 294 MET A C 1
ATOM 2305 O O . MET A 1 294 ? -2.490 17.899 -11.563 1.00 81.88 294 MET A O 1
ATOM 2309 N N . THR A 1 295 ? -1.089 18.361 -9.870 1.00 90.12 295 THR A N 1
ATOM 2310 C CA . THR A 1 295 ? 0.065 17.660 -10.434 1.00 90.12 295 THR A CA 1
ATOM 2311 C C . THR A 1 295 ? 0.443 16.473 -9.559 1.00 90.12 295 THR A C 1
ATOM 2313 O O . THR A 1 295 ? 0.935 16.625 -8.439 1.00 90.12 295 THR A O 1
ATOM 2316 N N . ARG A 1 296 ? 0.248 15.267 -10.099 1.00 91.44 296 ARG A N 1
ATOM 2317 C CA . ARG A 1 296 ? 0.646 14.004 -9.467 1.00 91.44 296 ARG A CA 1
ATOM 2318 C C . ARG A 1 296 ? 1.744 13.330 -10.285 1.00 91.44 296 ARG A C 1
ATOM 2320 O O . ARG A 1 296 ? 1.708 13.423 -11.512 1.00 91.44 296 ARG A O 1
ATOM 2327 N N . PRO A 1 297 ? 2.704 12.652 -9.637 1.00 93.62 297 PRO A N 1
ATOM 2328 C CA . PRO A 1 297 ? 3.713 11.909 -10.363 1.00 93.62 297 PRO A CA 1
ATOM 2329 C C . PRO A 1 297 ? 3.085 10.688 -11.040 1.00 93.62 297 PRO A C 1
ATOM 2331 O O . PRO A 1 297 ? 2.302 9.958 -10.429 1.00 93.62 297 PRO A O 1
ATOM 2334 N N . THR A 1 298 ? 3.469 10.441 -12.284 1.00 94.31 298 THR A N 1
ATOM 2335 C CA . THR A 1 298 ? 3.216 9.181 -12.989 1.00 94.31 298 THR A CA 1
ATOM 2336 C C . THR A 1 298 ? 4.530 8.438 -13.118 1.00 94.31 298 THR A C 1
ATOM 2338 O O . THR A 1 298 ? 5.561 9.054 -13.384 1.00 94.31 298 THR A O 1
ATOM 2341 N N . TRP A 1 299 ? 4.514 7.126 -12.908 1.00 94.12 299 TRP A N 1
ATOM 2342 C CA . TRP A 1 299 ? 5.720 6.307 -12.948 1.00 94.12 299 TRP A CA 1
ATOM 2343 C C . TRP A 1 299 ? 5.493 5.031 -13.755 1.00 94.12 299 TRP A C 1
ATOM 2345 O O . TRP A 1 299 ? 4.396 4.480 -13.767 1.00 94.12 299 TRP A O 1
ATOM 2355 N N . THR A 1 300 ? 6.546 4.574 -14.427 1.00 95.31 300 THR A N 1
ATOM 2356 C CA . THR A 1 300 ? 6.595 3.314 -15.178 1.00 95.31 300 THR A CA 1
ATOM 2357 C C . THR A 1 300 ? 7.844 2.549 -14.760 1.00 95.31 300 THR A C 1
ATOM 2359 O O . THR A 1 300 ? 8.939 3.110 -14.788 1.00 95.31 300 THR A O 1
ATOM 2362 N N . LEU A 1 301 ? 7.694 1.282 -14.361 1.00 95.19 301 LEU A N 1
ATOM 2363 C CA . LEU A 1 301 ? 8.829 0.388 -14.120 1.00 95.19 301 LEU A CA 1
ATOM 2364 C C . LEU A 1 301 ? 9.449 0.007 -15.468 1.00 95.19 301 LEU A C 1
ATOM 2366 O O . LEU A 1 301 ? 8.773 -0.566 -16.317 1.00 95.19 301 LEU A O 1
ATOM 2370 N N . LEU A 1 302 ? 10.729 0.316 -15.647 1.00 95.12 302 LEU A N 1
ATOM 2371 C CA . LEU A 1 302 ? 11.461 0.038 -16.884 1.00 95.12 302 LEU A CA 1
ATOM 2372 C C . LEU A 1 302 ? 12.062 -1.368 -16.897 1.00 95.12 302 LEU A C 1
ATOM 2374 O O . LEU A 1 302 ? 12.193 -1.980 -17.949 1.00 95.12 302 LEU A O 1
ATOM 2378 N N . GLY A 1 303 ? 12.438 -1.872 -15.725 1.00 94.94 303 GLY A N 1
ATOM 2379 C CA . GLY A 1 303 ? 13.149 -3.133 -15.551 1.00 94.94 303 GLY A CA 1
ATOM 2380 C C . GLY A 1 303 ? 14.070 -3.077 -14.339 1.00 94.94 303 GLY A C 1
ATOM 2381 O O . GLY A 1 303 ? 14.043 -2.117 -13.563 1.00 94.94 303 GLY A O 1
ATOM 2382 N N . TYR A 1 304 ? 14.884 -4.114 -14.183 1.00 94.50 304 TYR A N 1
ATOM 2383 C CA . TYR A 1 304 ? 15.858 -4.257 -13.109 1.00 94.50 304 TYR A CA 1
ATOM 2384 C C . TYR A 1 304 ? 17.258 -4.167 -13.699 1.00 94.50 304 TYR A C 1
ATOM 2386 O O . TYR A 1 304 ? 17.630 -4.992 -14.528 1.00 94.50 304 TYR A O 1
ATOM 2394 N N . PHE A 1 305 ? 18.028 -3.173 -13.274 1.00 95.25 305 PHE A N 1
ATOM 2395 C CA . PHE A 1 305 ? 19.328 -2.859 -13.856 1.00 95.25 305 PHE A CA 1
ATOM 2396 C C . PHE A 1 305 ? 20.426 -2.889 -12.789 1.00 95.25 305 PHE A C 1
ATOM 2398 O O . PHE A 1 305 ? 20.153 -2.597 -11.619 1.00 95.25 305 PHE A O 1
ATOM 2405 N N . PRO A 1 306 ? 21.661 -3.253 -13.157 1.00 93.19 306 PRO A N 1
ATOM 2406 C CA . PRO A 1 306 ? 22.799 -3.244 -12.249 1.00 93.19 306 PRO A CA 1
ATOM 2407 C C . PRO A 1 306 ? 23.226 -1.793 -11.957 1.00 93.19 306 PRO A C 1
ATOM 2409 O O . PRO A 1 306 ? 23.740 -1.115 -12.840 1.00 93.19 306 PRO A O 1
ATOM 2412 N N . PRO A 1 307 ? 23.061 -1.281 -10.723 1.00 84.38 307 PRO A N 1
ATOM 2413 C CA . PRO A 1 307 ? 23.333 0.128 -10.415 1.00 84.38 307 PRO A CA 1
ATOM 2414 C C . PRO A 1 307 ? 24.825 0.497 -10.479 1.00 84.38 307 PRO A C 1
ATOM 2416 O O . PRO A 1 307 ? 25.169 1.668 -10.370 1.00 84.38 307 PRO A O 1
ATOM 2419 N N . SER A 1 308 ? 25.713 -0.495 -10.577 1.00 81.62 308 SER A N 1
ATOM 2420 C CA . SER A 1 308 ? 27.166 -0.322 -10.635 1.00 81.62 308 SER A CA 1
ATOM 2421 C C . SER A 1 308 ? 27.736 -0.314 -12.054 1.00 81.62 308 SER A C 1
ATOM 2423 O O . SER A 1 308 ? 28.945 -0.152 -12.195 1.00 81.62 308 SER A O 1
ATOM 2425 N N . GLU A 1 309 ? 26.922 -0.555 -13.084 1.00 85.00 309 GLU A N 1
ATOM 2426 C CA . GLU A 1 309 ? 27.386 -0.549 -14.474 1.00 85.00 309 GLU A CA 1
ATOM 2427 C C . GLU A 1 309 ? 27.326 0.855 -15.086 1.00 85.00 309 GLU A C 1
ATOM 2429 O O . GLU A 1 309 ? 26.416 1.650 -14.823 1.00 85.00 309 GLU A O 1
ATOM 2434 N N . ASP A 1 310 ? 28.316 1.159 -15.925 1.00 78.12 310 ASP A N 1
ATOM 2435 C CA . ASP A 1 310 ? 28.389 2.424 -16.646 1.00 78.12 310 ASP A CA 1
ATOM 2436 C C . ASP A 1 310 ? 27.166 2.587 -17.555 1.00 78.12 310 ASP A C 1
ATOM 2438 O O . ASP A 1 310 ? 26.845 1.711 -18.348 1.00 78.12 310 ASP A O 1
ATOM 2442 N N . GLY A 1 311 ? 26.481 3.728 -17.438 1.00 79.00 311 GLY A N 1
ATOM 2443 C CA . GLY A 1 311 ? 25.235 3.999 -18.166 1.00 79.00 311 GLY A CA 1
ATOM 2444 C C . GLY A 1 311 ? 23.962 3.603 -17.411 1.00 79.00 311 GLY A C 1
ATOM 2445 O O . GLY A 1 311 ? 22.890 4.091 -17.760 1.00 79.00 311 GLY A O 1
ATOM 2446 N N . CYS A 1 312 ? 24.070 2.847 -16.316 1.00 84.69 312 CYS A N 1
ATOM 2447 C CA . CYS A 1 312 ? 22.963 2.503 -15.420 1.00 84.69 312 CYS A CA 1
ATOM 2448 C C . CYS A 1 312 ? 22.868 3.476 -14.228 1.00 84.69 312 CYS A C 1
ATOM 2450 O O . CYS A 1 312 ? 22.664 3.069 -13.086 1.00 84.69 312 CYS A O 1
ATOM 2452 N N . ASN A 1 313 ? 23.033 4.779 -14.476 1.00 83.56 313 ASN A N 1
ATOM 2453 C CA . ASN A 1 313 ? 22.920 5.817 -13.450 1.00 83.56 313 ASN A CA 1
ATOM 2454 C C . ASN A 1 313 ? 21.608 6.584 -13.624 1.00 83.56 313 ASN A C 1
ATOM 2456 O O . ASN A 1 313 ? 21.211 6.899 -14.743 1.00 83.56 313 ASN A O 1
ATOM 2460 N N . GLY A 1 314 ? 20.933 6.900 -12.516 1.00 80.56 314 GLY A N 1
ATOM 2461 C CA . GLY A 1 314 ? 19.717 7.708 -12.574 1.00 80.56 314 GLY A CA 1
ATOM 2462 C C . GLY A 1 314 ? 19.995 9.122 -13.100 1.00 80.56 314 GLY A C 1
ATOM 2463 O O . GLY A 1 314 ? 20.986 9.740 -12.713 1.00 80.56 314 GLY A O 1
ATOM 2464 N N . ALA A 1 315 ? 19.108 9.650 -13.942 1.00 85.94 315 ALA A N 1
ATOM 2465 C CA . ALA A 1 315 ? 19.247 10.945 -14.594 1.00 85.94 315 ALA A CA 1
ATOM 2466 C C . ALA A 1 315 ? 17.971 11.795 -14.468 1.00 85.94 315 ALA A C 1
ATOM 2468 O O . ALA A 1 315 ? 16.851 11.351 -14.734 1.00 85.94 315 ALA A O 1
ATOM 2469 N N . MET A 1 316 ? 18.155 13.049 -14.049 1.00 91.00 316 MET A N 1
ATOM 2470 C CA . MET A 1 316 ? 17.106 14.072 -14.020 1.00 91.00 316 MET A CA 1
ATOM 2471 C C . MET A 1 316 ? 16.999 14.751 -15.386 1.00 91.00 316 MET A C 1
ATOM 2473 O O . MET A 1 316 ? 18.007 15.002 -16.036 1.00 91.00 316 MET A O 1
ATOM 2477 N N . GLY A 1 317 ? 15.782 15.101 -15.794 1.00 88.50 317 GLY A N 1
ATOM 2478 C CA . GLY A 1 317 ? 15.502 15.743 -17.082 1.00 88.50 317 GLY A CA 1
ATOM 2479 C C . GLY A 1 317 ? 15.388 14.769 -18.256 1.00 88.50 317 GLY A C 1
ATOM 2480 O O . GLY A 1 317 ? 14.930 15.166 -19.323 1.00 88.50 317 GLY A O 1
ATOM 2481 N N . THR A 1 318 ? 15.725 13.496 -18.053 1.00 91.19 318 THR A N 1
ATOM 2482 C CA . THR A 1 318 ? 15.599 12.445 -19.064 1.00 91.19 318 THR A CA 1
ATOM 2483 C C . THR A 1 318 ? 14.152 12.005 -19.219 1.00 91.19 318 THR A C 1
ATOM 2485 O O . THR A 1 318 ? 13.458 11.811 -18.216 1.00 91.19 318 THR A O 1
ATOM 2488 N N . LYS A 1 319 ? 13.670 11.877 -20.456 1.00 93.38 319 LYS A N 1
ATOM 2489 C CA . LYS A 1 319 ? 12.279 11.500 -20.755 1.00 93.38 319 LYS A CA 1
ATOM 2490 C C . LYS A 1 319 ? 12.214 10.095 -21.330 1.00 93.38 319 LYS A C 1
ATOM 2492 O O . LYS A 1 319 ? 13.017 9.753 -22.187 1.00 93.38 319 LYS A O 1
ATOM 2497 N N . LEU A 1 320 ? 11.241 9.310 -20.879 1.00 94.81 320 LEU A N 1
ATOM 2498 C CA . LEU A 1 320 ? 10.890 8.059 -21.541 1.00 94.81 320 LEU A CA 1
ATOM 2499 C C . LEU A 1 320 ? 10.038 8.368 -22.775 1.00 94.81 320 LEU A C 1
ATOM 2501 O O . LEU A 1 320 ? 9.040 9.080 -22.661 1.00 94.81 320 LEU A O 1
ATOM 2505 N N . ASP A 1 321 ? 10.404 7.784 -23.907 1.00 95.00 321 ASP A N 1
ATOM 2506 C CA . ASP A 1 321 ? 9.570 7.688 -25.099 1.00 95.00 321 ASP A CA 1
ATOM 2507 C C . ASP A 1 321 ? 9.321 6.203 -25.387 1.00 95.00 321 ASP A C 1
ATOM 2509 O O . ASP A 1 321 ? 10.240 5.439 -25.685 1.00 95.00 321 ASP A O 1
ATOM 2513 N N . SER A 1 322 ? 8.062 5.778 -25.260 1.00 91.19 322 SER A N 1
ATOM 2514 C CA . SER A 1 322 ? 7.673 4.382 -25.474 1.00 91.19 322 SER A CA 1
ATOM 2515 C C . SER A 1 322 ? 7.848 3.929 -26.923 1.00 91.19 322 SER A C 1
ATOM 2517 O O . SER A 1 322 ? 7.984 2.734 -27.157 1.00 91.19 322 SER A O 1
ATOM 2519 N N . THR A 1 323 ? 7.881 4.866 -27.873 1.00 93.56 323 THR A N 1
ATOM 2520 C CA . THR A 1 323 ? 8.019 4.594 -29.312 1.00 93.56 323 THR A CA 1
ATOM 2521 C C . THR A 1 323 ? 9.468 4.662 -29.795 1.00 93.56 323 THR A C 1
ATOM 2523 O O . THR A 1 323 ? 9.764 4.330 -30.938 1.00 93.56 323 THR A O 1
ATOM 2526 N N . PHE A 1 324 ? 10.412 5.029 -28.923 1.00 94.12 324 PHE A N 1
ATOM 2527 C CA . PHE A 1 324 ? 11.813 5.255 -29.287 1.00 94.12 324 PHE A CA 1
ATOM 2528 C C . PHE A 1 324 ? 12.482 4.044 -29.952 1.00 94.12 324 PHE A C 1
ATOM 2530 O O . PHE A 1 324 ? 13.293 4.200 -30.861 1.00 94.12 324 PHE A O 1
ATOM 2537 N N . CYS A 1 325 ? 12.149 2.830 -29.504 1.00 92.75 325 CYS A N 1
ATOM 2538 C CA . CYS A 1 325 ? 12.699 1.598 -30.071 1.00 92.75 325 CYS A CA 1
ATOM 2539 C C . CYS A 1 325 ? 11.820 0.954 -31.145 1.00 92.75 325 CYS A C 1
ATOM 2541 O O . CYS A 1 325 ? 12.214 -0.079 -31.689 1.00 92.75 325 CYS A O 1
ATOM 2543 N N . GLU A 1 326 ? 10.668 1.539 -31.463 1.00 89.50 326 GLU A N 1
ATOM 2544 C CA . GLU A 1 326 ? 9.829 1.063 -32.556 1.00 89.50 326 GLU A CA 1
ATOM 2545 C C . GLU A 1 326 ? 10.501 1.418 -33.886 1.00 89.50 326 GLU A C 1
ATOM 2547 O O . GLU A 1 326 ? 11.021 2.521 -34.078 1.00 89.50 326 GLU A O 1
ATOM 2552 N N . LEU A 1 327 ? 10.545 0.455 -34.809 1.00 72.81 327 LEU A N 1
ATOM 2553 C CA . LEU A 1 327 ? 10.973 0.740 -36.174 1.00 72.81 327 LEU A CA 1
ATOM 2554 C C . LEU A 1 327 ? 9.957 1.725 -36.753 1.00 72.81 327 LEU A C 1
ATOM 2556 O O . LEU A 1 327 ? 8.766 1.424 -36.761 1.00 72.81 327 LEU A O 1
ATOM 2560 N N . GLN A 1 328 ? 10.413 2.886 -37.226 1.00 59.81 328 GLN A N 1
ATOM 2561 C CA . GLN A 1 328 ? 9.562 3.707 -38.078 1.00 59.81 328 GLN A CA 1
ATOM 2562 C C . GLN A 1 328 ? 9.268 2.867 -39.318 1.00 59.81 328 GLN A C 1
ATOM 2564 O O . GLN A 1 328 ? 10.170 2.603 -40.113 1.00 59.81 328 GLN A O 1
ATOM 2569 N N . GLU A 1 329 ? 8.033 2.391 -39.450 1.00 51.66 329 GLU A N 1
ATOM 2570 C CA . GLU A 1 329 ? 7.542 1.948 -40.744 1.00 51.66 329 GLU A CA 1
ATOM 2571 C C . GLU A 1 329 ? 7.634 3.179 -41.649 1.00 51.66 329 GLU A C 1
ATOM 2573 O O . GLU A 1 329 ? 6.886 4.142 -41.481 1.00 51.66 329 GLU A O 1
ATOM 2578 N N . GL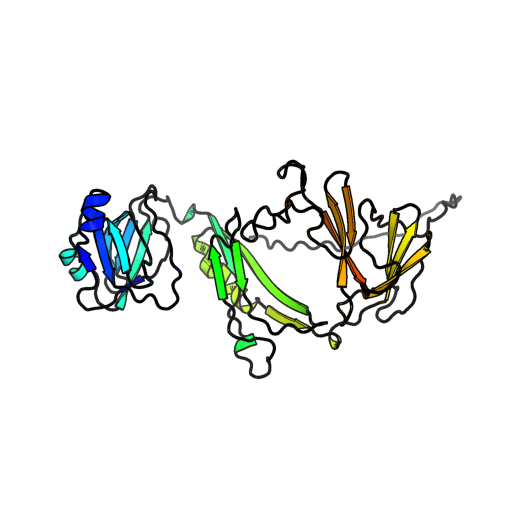U A 1 330 ? 8.618 3.212 -42.552 1.00 47.81 330 GLU A N 1
ATOM 2579 C CA . GLU A 1 330 ? 8.558 4.148 -43.667 1.00 47.81 330 GLU A CA 1
ATOM 2580 C C . GLU A 1 330 ? 7.220 3.884 -44.360 1.00 47.81 330 GLU A C 1
ATOM 2582 O O . GLU A 1 330 ? 6.955 2.751 -44.771 1.00 47.81 330 GLU A O 1
ATOM 2587 N N . GLU A 1 331 ? 6.358 4.902 -44.445 1.00 44.06 331 GLU A N 1
ATOM 2588 C CA . GLU A 1 331 ? 5.129 4.837 -45.230 1.00 44.06 331 GLU A CA 1
ATOM 2589 C C . GLU A 1 331 ? 5.503 4.573 -46.694 1.00 44.06 331 GLU A C 1
ATOM 2591 O O . GLU A 1 331 ? 5.666 5.481 -47.511 1.00 44.06 331 GLU A O 1
ATOM 2596 N N . VAL A 1 332 ? 5.641 3.301 -47.056 1.00 41.69 332 VAL A N 1
ATOM 2597 C CA . VAL A 1 332 ? 5.609 2.886 -48.447 1.00 41.69 332 VAL A CA 1
ATOM 2598 C C . VAL A 1 332 ? 4.169 3.099 -48.881 1.00 41.69 332 VAL A C 1
ATOM 2600 O O . VAL A 1 332 ? 3.301 2.286 -48.575 1.00 41.69 332 VAL A O 1
ATOM 2603 N N . SER A 1 333 ? 3.908 4.227 -49.548 1.00 35.94 333 SER A N 1
ATOM 2604 C CA . SER A 1 333 ? 2.621 4.528 -50.177 1.00 35.94 333 SER A CA 1
ATOM 2605 C C . SER A 1 333 ? 2.134 3.297 -50.955 1.00 35.94 333 SER A C 1
ATOM 2607 O O . SER A 1 333 ? 2.748 2.937 -51.966 1.00 35.94 333 SER A O 1
ATOM 2609 N N . PRO A 1 334 ? 1.057 2.619 -50.520 1.00 37.06 334 PRO A N 1
ATOM 2610 C CA . PRO A 1 334 ? 0.559 1.474 -51.246 1.00 37.06 334 PRO A CA 1
A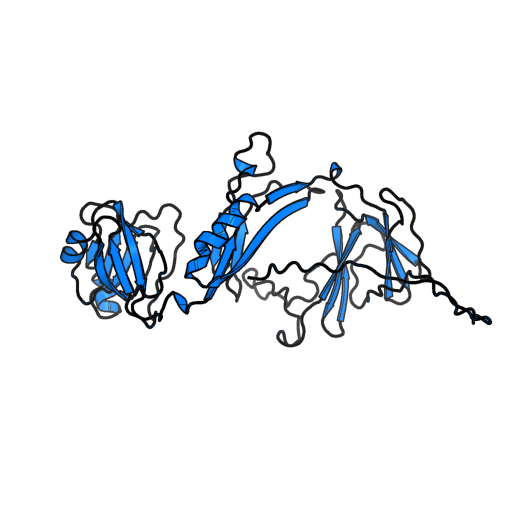TOM 2611 C C . PRO A 1 334 ? -0.342 1.984 -52.369 1.00 37.06 334 PRO A C 1
ATOM 2613 O O . PRO A 1 334 ? -1.515 2.302 -52.171 1.00 37.06 334 PRO A O 1
ATOM 2616 N N . GLN A 1 335 ? 0.193 2.031 -53.590 1.00 40.50 335 GLN A N 1
ATOM 2617 C CA . GLN A 1 335 ? -0.656 1.847 -54.761 1.00 40.50 335 GLN A CA 1
ATOM 2618 C C . GLN A 1 335 ? -1.073 0.375 -54.788 1.00 40.50 335 GLN A C 1
ATOM 2620 O O . GLN A 1 335 ? -0.271 -0.469 -55.162 1.00 40.50 335 GLN A O 1
ATOM 2625 N N . PHE A 1 336 ? -2.280 0.080 -54.298 1.00 29.98 336 PHE A N 1
ATOM 2626 C CA . PHE A 1 336 ? -3.307 -0.800 -54.884 1.00 29.98 336 PHE A CA 1
ATOM 2627 C C . PHE A 1 336 ? -4.331 -1.213 -53.813 1.00 29.98 336 PHE A C 1
ATOM 2629 O O . PHE A 1 336 ? -3.984 -1.634 -52.713 1.00 29.98 336 PHE A O 1
ATOM 2636 N N . SER A 1 337 ? -5.612 -1.073 -54.158 1.00 31.41 337 SER A N 1
ATOM 2637 C CA . SER A 1 337 ? -6.770 -1.472 -53.361 1.00 31.41 337 SER A CA 1
ATOM 2638 C C . SER A 1 337 ? -7.273 -2.859 -53.772 1.00 31.41 337 SER A C 1
ATOM 2640 O O . SER A 1 337 ? -7.282 -3.176 -54.959 1.00 31.41 337 SER A O 1
ATOM 2642 N N . ILE A 1 338 ? -7.745 -3.648 -52.799 1.00 26.97 338 ILE A N 1
ATOM 2643 C CA . ILE A 1 338 ? -9.122 -4.180 -52.672 1.00 26.97 338 ILE A CA 1
ATOM 2644 C C . ILE A 1 338 ? -9.147 -5.305 -51.619 1.00 26.97 338 ILE A C 1
ATOM 2646 O O . ILE A 1 338 ? -8.392 -6.261 -51.720 1.00 26.97 338 ILE A O 1
ATOM 2650 N N . LEU A 1 339 ? -10.030 -5.101 -50.630 1.00 28.89 339 LEU A N 1
ATOM 2651 C CA . LEU A 1 339 ? -10.816 -6.041 -49.810 1.00 28.89 339 LEU A CA 1
ATOM 2652 C C . LEU A 1 339 ? -10.270 -7.437 -49.474 1.00 28.89 339 LEU A C 1
ATOM 2654 O O . LEU A 1 339 ? -10.029 -8.234 -50.372 1.00 28.89 339 LEU A O 1
ATOM 2658 N N . ASP A 1 340 ? -10.275 -7.702 -48.157 1.00 25.06 340 ASP A N 1
ATOM 2659 C CA . ASP A 1 340 ? -10.595 -8.952 -47.427 1.00 25.06 340 ASP A CA 1
ATOM 2660 C C . ASP A 1 340 ? -9.563 -9.154 -46.292 1.00 25.06 340 ASP A C 1
ATOM 2662 O O . ASP A 1 340 ? -8.369 -9.118 -46.546 1.00 25.06 340 ASP A O 1
ATOM 2666 N N . ILE A 1 341 ? -9.842 -9.325 -44.993 1.00 26.95 341 ILE A N 1
ATOM 2667 C CA . ILE A 1 341 ? -11.006 -9.709 -44.184 1.00 26.95 341 ILE A CA 1
ATOM 2668 C C . ILE A 1 341 ? -10.668 -9.294 -42.728 1.00 26.95 341 ILE A C 1
ATOM 2670 O O . ILE A 1 341 ? -9.581 -9.589 -42.237 1.00 26.95 341 ILE A O 1
ATOM 2674 N N . PHE A 1 342 ? -11.599 -8.655 -42.018 1.00 29.27 342 PHE A N 1
ATOM 2675 C CA . PHE A 1 342 ? -11.632 -8.539 -40.545 1.00 29.27 342 PHE A CA 1
ATOM 2676 C C . PHE A 1 342 ? -12.762 -9.469 -40.043 1.00 29.27 342 PHE A C 1
ATOM 2678 O O . PHE A 1 342 ? -13.707 -9.677 -40.813 1.00 29.27 342 PHE A O 1
ATOM 2685 N N . PRO A 1 343 ? -12.735 -10.035 -38.810 1.00 32.88 343 PRO A N 1
ATOM 2686 C CA . PRO A 1 343 ? -12.941 -9.191 -37.626 1.00 32.88 343 PRO A CA 1
ATOM 2687 C C . PRO A 1 343 ? -12.300 -9.622 -36.286 1.00 32.88 343 PRO A C 1
ATOM 2689 O O . PRO A 1 343 ? -12.121 -10.798 -35.987 1.00 32.88 343 PRO A O 1
ATOM 2692 N N . ASP A 1 344 ? -12.028 -8.591 -35.478 1.00 28.62 344 ASP A N 1
ATOM 2693 C CA . ASP A 1 344 ? -12.215 -8.441 -34.024 1.00 28.62 344 ASP A CA 1
ATOM 2694 C C . ASP A 1 344 ? -12.026 -9.633 -33.061 1.00 28.62 344 ASP A C 1
ATOM 2696 O O . ASP A 1 344 ? -12.790 -10.598 -33.102 1.00 28.62 344 ASP A O 1
ATOM 2700 N N . ARG A 1 345 ? -11.183 -9.438 -32.018 1.00 26.11 345 ARG A N 1
ATOM 2701 C CA . ARG A 1 345 ? -11.600 -9.362 -30.583 1.00 26.11 345 ARG A CA 1
ATOM 2702 C C . ARG A 1 345 ? -10.444 -9.381 -29.550 1.00 26.11 345 ARG A C 1
ATOM 2704 O O . ARG A 1 345 ? -9.607 -10.269 -29.594 1.00 26.11 345 ARG A O 1
ATOM 2711 N N . MET A 1 346 ? -10.593 -8.498 -28.539 1.00 24.69 346 MET A N 1
ATOM 2712 C CA . MET A 1 346 ? -10.238 -8.583 -27.090 1.00 24.69 346 MET A CA 1
ATOM 2713 C C . MET A 1 346 ? -8.750 -8.731 -26.675 1.00 24.69 346 MET A C 1
ATOM 2715 O O . MET A 1 346 ? -8.012 -9.503 -27.259 1.00 24.69 346 MET A O 1
ATOM 2719 N N . PHE A 1 347 ? -8.221 -8.034 -25.653 1.00 26.84 347 PHE A N 1
ATOM 2720 C CA . PHE A 1 347 ? -8.742 -7.892 -24.282 1.00 26.84 347 PHE A CA 1
ATOM 2721 C C . PHE A 1 347 ? -8.380 -6.559 -23.585 1.00 26.84 347 PHE A C 1
ATOM 2723 O O . PHE A 1 347 ? -7.214 -6.230 -23.390 1.00 26.84 347 PHE A O 1
ATOM 2730 N N . THR A 1 348 ? -9.405 -5.898 -23.048 1.00 24.75 348 THR A N 1
ATOM 2731 C CA . THR A 1 348 ? -9.382 -5.135 -21.789 1.00 24.75 348 THR A CA 1
ATOM 2732 C C . THR A 1 348 ? -10.278 -5.899 -20.813 1.00 24.75 348 THR A C 1
ATOM 2734 O O . THR A 1 348 ? -11.391 -6.277 -21.179 1.00 24.75 348 THR A O 1
ATOM 2737 N N . HIS A 1 349 ? -9.824 -6.162 -19.587 1.00 24.75 349 HIS A N 1
ATOM 2738 C CA . HIS A 1 349 ? -10.675 -6.695 -18.516 1.00 24.75 349 HIS A CA 1
ATOM 2739 C C . HIS A 1 349 ? -10.478 -5.876 -17.239 1.00 24.75 349 HIS A C 1
ATOM 2741 O O . HIS A 1 349 ? -9.542 -6.087 -16.476 1.00 24.75 349 HIS A O 1
ATOM 2747 N N . PHE A 1 350 ? -11.411 -4.953 -17.014 1.00 24.86 350 PHE A N 1
ATOM 2748 C CA . PHE A 1 350 ? -11.887 -4.627 -15.677 1.00 24.86 350 PHE A CA 1
ATOM 2749 C C . PHE A 1 350 ? -13.074 -5.553 -15.416 1.00 24.86 350 PHE A C 1
ATOM 2751 O O . PHE A 1 350 ? -14.087 -5.460 -16.105 1.00 24.86 350 PHE A O 1
ATOM 2758 N N . MET A 1 351 ? -12.949 -6.468 -14.455 1.00 24.39 351 MET A N 1
ATOM 2759 C CA . MET A 1 351 ? -14.108 -7.195 -13.943 1.00 24.39 351 MET A CA 1
ATOM 2760 C C . MET A 1 351 ? -14.752 -6.360 -12.840 1.00 24.39 351 MET A C 1
ATOM 2762 O O . MET A 1 351 ? -14.306 -6.373 -11.698 1.00 24.39 351 MET A O 1
ATOM 2766 N N . THR A 1 352 ? -15.820 -5.649 -13.183 1.00 27.23 352 THR A N 1
ATOM 2767 C CA . THR A 1 352 ? -16.903 -5.375 -12.241 1.00 27.23 352 THR A CA 1
ATOM 2768 C C . THR A 1 352 ? -17.945 -6.471 -12.445 1.00 27.23 352 THR A C 1
ATOM 2770 O O . THR A 1 352 ? -18.481 -6.632 -13.541 1.00 27.23 352 THR A O 1
ATOM 2773 N N . LYS A 1 353 ? -18.215 -7.280 -11.414 1.00 24.95 353 LYS A N 1
ATOM 2774 C CA . LYS A 1 353 ? -19.437 -8.092 -11.415 1.00 24.95 353 LYS A CA 1
ATOM 2775 C C . LYS A 1 353 ? -20.618 -7.136 -11.212 1.00 24.95 353 LYS A C 1
ATOM 2777 O O . LYS A 1 353 ? -20.566 -6.353 -10.265 1.00 24.95 353 LYS A O 1
ATOM 2782 N N . PRO A 1 354 ? -21.648 -7.168 -12.070 1.00 26.98 354 PRO A N 1
ATOM 2783 C CA . PRO A 1 354 ? -22.883 -6.452 -11.807 1.00 26.98 354 PRO A CA 1
ATOM 2784 C C . PRO A 1 354 ? -23.679 -7.199 -10.731 1.00 26.98 354 PRO A C 1
ATOM 2786 O O . PRO A 1 354 ? -23.951 -8.390 -10.890 1.00 26.98 354 PRO A O 1
ATOM 2789 N N . TYR A 1 355 ? -24.061 -6.481 -9.679 1.00 33.81 355 TYR A N 1
ATOM 2790 C CA . TYR A 1 355 ? -25.283 -6.724 -8.919 1.00 33.81 355 TYR A CA 1
ATOM 2791 C C . TYR A 1 355 ? -26.031 -5.404 -8.794 1.00 33.81 355 TYR A C 1
ATOM 2793 O O . TYR A 1 355 ? -25.362 -4.384 -8.504 1.00 33.81 355 TYR A O 1
#

Organism: NCBI:txid2749911